Protein AF-0000000066881751 (afdb_homodimer)

Sequence (300 aa):
MLLLVFTLQDSRMASHLATHVSTVVLGLLFILPGIVKTVRLNTTLYREMLKTFKNFTEVSPLRHIGVIPSPQIYMQSMGVFELLLGTTLVVGHVSFKKFACLGIMALMLLTTYCQVALKDYSATIVPCGYFCLLSRLYFSLDKIESRRVKMLLLVFTLQDSRMASHLATHVSTVVLGLLFILPGIVKTVRLNTTLYREMLKTFKNFTEVSPLRHIGVIPSPQIYMQSMGVFELLLGTTLVVGHVSFKKFACLGIMALMLLTTYCQVALKDYSATIVPCGYFCLLSRLYFSLDKIESRRVK

Organism: Schistosoma mansoni (NCBI:txid6183)

Foldseek 3Di:
DVVVVVVVVVVVVVLVVVLLVLLQVLLVVLLVLLCLLADCPDVVSNVVQLVVLQLLLVQFCVVVVPDRDRSSCVSNVSSVLSNVLSVCSNDNDLVSVLVSLVSLLVVLVRVLRSCVSVVVNVVNCVSVVSNVSSVVSNVSSVVVVVVVVD/DVVVVVVVVVVVVVLVVVLLVLLQVLLVVLLVLLCLLAPPPDVVSNVVQLVVLQLLLVQFCVVVVPDRDRSSCVSNVSSVLSNVLSVCSNDNDLVSVLVSLVSLLVVLVRVLRSCVSVVVNVVNCVSVVSNVSSVVSNVSSVVVVVVVVD

Radius of gyration: 22.21 Å; Cα contacts (8 Å, |Δi|>4):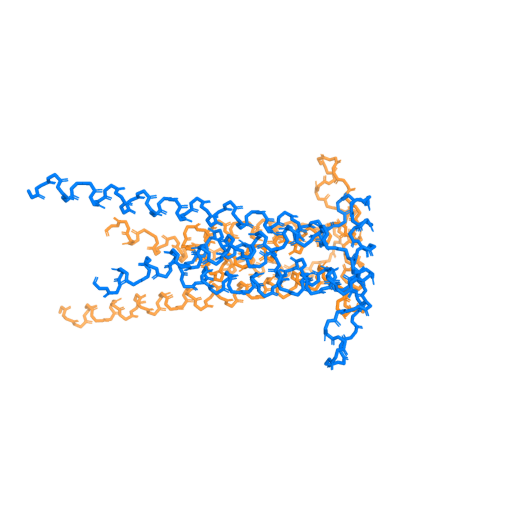 349; chains: 2; bounding box: 54×67×53 Å

Secondary structure (DSSP, 8-state):
-HHHHHHHHHHHHHHHHHHHHHHHHHHHHHHHHHHHHH--SSHHHHHHHHHHHHHHHHH-GGGGGT----HHHHHHHHHHHHHHHHHHHHHB-HHHHHHHHHHHHHHHHHHHHHHHHTT-GGGGHHHHHHHHHHHHHHHHHHHHHHHHH-/-HHHHHHHHHHHHHHHHHHHHHHHHHHHHHHHHHHHHH--SSHHHHHHHHHHHHHHHHH-GGGGGT----HHHHHHHHHHHHHHHHHHHHHB-HHHHHHHHHHHHHHHHHHHHHHHHTT-GGGGHHHHHHHHHHHHHHHHHHHHHHHHH-

pLDDT: mean 91.73, std 9.67, range [61.22, 98.75]

Solvent-accessible surface area (backbone atoms only — not comparable to full-atom values): 14791 Å² total; per-residue (Å²): 113,68,66,62,52,51,54,51,51,50,51,50,51,49,49,49,48,50,51,50,53,47,32,37,54,55,12,49,63,30,31,52,56,12,44,47,44,34,27,65,81,48,61,67,64,34,49,55,51,44,54,54,26,47,57,33,51,76,56,35,71,52,48,80,77,73,48,77,59,55,29,66,40,50,37,12,48,53,11,51,52,26,29,44,32,13,42,28,31,51,44,29,43,71,72,51,27,44,52,23,33,54,53,51,37,51,52,25,51,52,51,32,51,28,30,52,74,68,66,40,61,80,66,32,53,56,35,50,47,52,35,54,54,38,51,53,48,38,53,53,51,50,53,52,54,56,53,68,78,98,112,67,66,62,51,50,55,52,51,50,48,51,50,49,50,49,49,49,50,50,53,47,31,38,54,54,11,49,63,29,31,52,57,12,46,48,43,33,26,65,82,46,62,67,62,32,49,54,50,43,52,53,26,46,57,32,50,76,56,35,70,51,48,80,76,72,46,75,60,55,30,66,40,50,39,12,48,53,11,51,51,28,30,44,32,14,42,28,29,51,43,28,44,72,73,51,26,45,52,22,34,54,52,51,37,51,51,25,51,52,52,32,50,28,28,52,73,69,66,38,62,79,66,31,53,57,35,50,48,51,34,53,53,37,51,53,48,39,53,54,50,49,51,52,54,55,54,66,76,98

InterPro domains:
  IPR032808 DoxX family [PF13564] (21-134)
  IPR040399 Transmembrane protein 35A/B [PTHR13163] (13-137)

Structure (mmCIF, N/CA/C/O backbone):
data_AF-0000000066881751-model_v1
#
loop_
_entity.id
_entity.type
_entity.pdbx_description
1 polymer 'Transmembrane protein 35B'
#
loop_
_atom_site.group_PDB
_atom_site.id
_atom_site.type_symbol
_atom_site.label_atom_id
_atom_site.label_alt_id
_atom_site.label_comp_id
_atom_site.label_asym_id
_atom_site.label_entity_id
_atom_site.label_seq_id
_atom_site.pdbx_PDB_ins_code
_atom_site.Cartn_x
_atom_site.Cartn_y
_atom_site.Cartn_z
_atom_site.occupancy
_atom_site.B_iso_or_equiv
_atom_site.auth_seq_id
_atom_site.auth_comp_id
_atom_site.auth_asym_id
_atom_site.auth_atom_id
_atom_site.pdbx_PDB_model_num
ATOM 1 N N . MET A 1 1 ? -18.781 30.094 32.469 1 61.28 1 MET A N 1
ATOM 2 C CA . MET A 1 1 ? -18.219 30.25 31.141 1 61.28 1 MET A CA 1
ATOM 3 C C . MET A 1 1 ? -16.938 29.438 30.984 1 61.28 1 MET A C 1
ATOM 5 O O . MET A 1 1 ? -16.766 28.734 29.984 1 61.28 1 MET A O 1
ATOM 9 N N . LEU A 1 2 ? -16.156 29.312 32.031 1 64.62 2 LEU A N 1
ATOM 10 C CA . LEU A 1 2 ? -14.898 28.594 32.031 1 64.62 2 LEU A CA 1
ATOM 11 C C . LEU A 1 2 ? -15.141 27.078 32.031 1 64.62 2 LEU A C 1
ATOM 13 O O . LEU A 1 2 ? -14.469 26.344 31.297 1 64.62 2 LEU A O 1
ATOM 17 N N . LEU A 1 3 ? -16.141 26.594 32.75 1 63.53 3 LEU A N 1
ATOM 18 C CA . LEU A 1 3 ? -16.422 25.156 32.844 1 63.53 3 LEU A CA 1
ATOM 19 C C . LEU A 1 3 ? -16.922 24.625 31.5 1 63.53 3 LEU A C 1
ATOM 21 O O . LEU A 1 3 ? -16.547 23.531 31.078 1 63.53 3 LEU A O 1
ATOM 25 N N . LEU A 1 4 ? -17.812 25.406 30.797 1 61.72 4 LEU A N 1
ATOM 26 C CA . LEU A 1 4 ? -18.328 25.031 29.484 1 61.72 4 LEU A CA 1
ATOM 27 C C . LEU A 1 4 ? -17.203 24.969 28.469 1 61.72 4 LEU A C 1
ATOM 29 O O . LEU A 1 4 ? -17.172 24.078 27.609 1 61.72 4 LEU A O 1
ATOM 33 N N . VAL A 1 5 ? -16.203 25.859 28.594 1 63.91 5 VAL A N 1
ATOM 34 C CA . VAL A 1 5 ? -15.078 25.906 27.672 1 63.91 5 VAL A CA 1
ATOM 35 C C . VAL A 1 5 ? -14.18 24.688 27.891 1 63.91 5 VAL A C 1
ATOM 37 O O . VAL A 1 5 ? -13.703 24.078 26.938 1 63.91 5 VAL A O 1
ATOM 40 N N . PHE A 1 6 ? -14.047 24.219 29.109 1 64.56 6 PHE A N 1
ATOM 41 C CA . PHE A 1 6 ? -13.219 23.062 29.438 1 64.56 6 PHE A CA 1
ATOM 42 C C . PHE A 1 6 ? -13.867 21.766 28.953 1 64.56 6 PHE A C 1
ATOM 44 O O . PHE A 1 6 ? -13.18 20.875 28.453 1 64.56 6 PHE A O 1
ATOM 51 N N . THR A 1 7 ? -15.156 21.562 29.125 1 65.06 7 THR A N 1
ATOM 52 C CA . THR A 1 7 ? -15.859 20.359 28.688 1 65.06 7 THR A CA 1
ATOM 53 C C . THR A 1 7 ? -15.875 20.25 27.172 1 65.06 7 THR A C 1
ATOM 55 O O . THR A 1 7 ? -15.727 19.156 26.625 1 65.06 7 THR A O 1
ATOM 58 N N . LEU A 1 8 ? -16.062 21.438 26.516 1 63.03 8 LEU A N 1
ATOM 59 C CA . LEU A 1 8 ? -16.047 21.453 25.047 1 63.03 8 LEU A CA 1
ATOM 60 C C . LEU A 1 8 ? -14.664 21.141 24.516 1 63.03 8 LEU A C 1
ATOM 62 O O . LEU A 1 8 ? -14.531 20.422 23.516 1 63.03 8 LEU A O 1
ATOM 66 N N . GLN A 1 9 ? -13.617 21.688 25.141 1 65.81 9 GLN A N 1
ATOM 67 C CA . GLN A 1 9 ? -12.242 21.406 24.75 1 65.81 9 GLN A CA 1
ATOM 68 C C . GLN A 1 9 ? -11.906 19.922 24.922 1 65.81 9 GLN A C 1
ATOM 70 O O . GLN A 1 9 ? -11.258 19.328 24.078 1 65.81 9 GLN A O 1
ATOM 75 N N . ASP A 1 10 ? -12.352 19.375 26.031 1 69.62 10 ASP A N 1
ATOM 76 C CA . ASP A 1 10 ? -12.133 17.953 26.328 1 69.62 10 ASP A CA 1
ATOM 77 C C . ASP A 1 10 ? -12.875 17.062 25.328 1 69.62 10 ASP A C 1
ATOM 79 O O . ASP A 1 10 ? -12.344 16.047 24.891 1 69.62 10 ASP A O 1
ATOM 83 N N . SER A 1 11 ? -14.125 17.484 25.016 1 72.12 11 SER A N 1
ATOM 84 C CA . SER A 1 11 ? -14.914 16.719 24.062 1 72.12 11 SER A CA 1
ATOM 85 C C . SER A 1 11 ? -14.273 16.766 22.672 1 72.12 11 SER A C 1
ATOM 87 O O . SER A 1 11 ? -14.273 15.758 21.953 1 72.12 11 SER A O 1
ATOM 89 N N . ARG A 1 12 ? -13.719 17.859 22.312 1 73.19 12 ARG A N 1
ATOM 90 C CA . ARG A 1 12 ? -13.047 18.016 21.031 1 73.19 12 ARG A CA 1
ATOM 91 C C . ARG A 1 12 ? -11.773 17.188 20.969 1 73.19 12 ARG A C 1
ATOM 93 O O . ARG A 1 12 ? -11.492 16.547 19.953 1 73.19 12 ARG A O 1
ATOM 100 N N . MET A 1 13 ? -11.023 17.25 22.047 1 74.69 13 MET A N 1
ATOM 101 C CA . MET A 1 13 ? -9.805 16.453 22.109 1 74.69 13 MET A CA 1
ATOM 102 C C . MET A 1 13 ? -10.133 14.961 22.078 1 74.69 13 MET A C 1
ATOM 104 O O . MET A 1 13 ? -9.438 14.188 21.406 1 74.69 13 MET A O 1
ATOM 108 N N . ALA A 1 14 ? -11.188 14.648 22.812 1 79.81 14 ALA A N 1
ATOM 109 C CA . ALA A 1 14 ? -11.625 13.258 22.828 1 79.81 14 ALA A CA 1
ATOM 110 C C . ALA A 1 14 ? -12.086 12.812 21.438 1 79.81 14 ALA A C 1
ATOM 112 O O . ALA A 1 14 ? -11.805 11.68 21.031 1 79.81 14 ALA A O 1
ATOM 113 N N . SER A 1 15 ? -12.711 13.656 20.766 1 79.62 15 SER A N 1
ATOM 114 C CA . SER A 1 15 ? -13.211 13.352 19.422 1 79.62 15 SER A CA 1
ATOM 115 C C . SER A 1 15 ? -12.062 13.195 18.438 1 79.62 15 SER A C 1
ATOM 117 O O . SER A 1 15 ? -12.086 12.305 17.578 1 79.62 15 SER A O 1
ATOM 119 N N . HIS A 1 16 ? -11.039 14.023 18.641 1 84.19 16 HIS A N 1
ATOM 120 C CA . HIS A 1 16 ? -9.867 13.945 17.766 1 84.19 16 HIS A CA 1
ATOM 121 C C . HIS A 1 16 ? -9.094 12.656 18 1 84.19 16 HIS A C 1
ATOM 123 O O . HIS A 1 16 ? -8.672 12 17.047 1 84.19 16 HIS A O 1
ATOM 129 N N . LEU A 1 17 ? -8.977 12.43 19.219 1 84.75 17 LEU A N 1
ATOM 130 C CA . LEU A 1 17 ? -8.266 11.203 19.578 1 84.75 17 LEU A CA 1
ATOM 131 C C . LEU A 1 17 ? -9.023 9.977 19.078 1 84.75 17 LEU A C 1
ATOM 133 O O . LEU A 1 17 ? -8.414 9.031 18.578 1 84.75 17 LEU A O 1
ATOM 137 N N . ALA A 1 18 ? -10.297 10.047 19.281 1 87.06 18 ALA A N 1
ATOM 138 C CA . ALA A 1 18 ? -11.133 8.93 18.844 1 87.06 18 ALA A CA 1
ATOM 139 C C . ALA A 1 18 ? -11.031 8.734 17.344 1 87.06 18 ALA A C 1
ATOM 141 O O . ALA A 1 18 ? -10.953 7.602 16.859 1 87.06 18 ALA A O 1
ATOM 142 N N . THR A 1 19 ? -11.055 9.812 16.609 1 88.19 19 THR A N 1
ATOM 143 C CA . THR A 1 19 ? -10.953 9.734 15.156 1 88.19 19 THR A CA 1
ATOM 144 C C . THR A 1 19 ? -9.57 9.219 14.742 1 88.19 19 THR A C 1
ATOM 146 O O . THR A 1 19 ? -9.453 8.398 13.828 1 88.19 19 THR A O 1
ATOM 149 N N . HIS A 1 20 ? -8.602 9.672 15.453 1 90.81 20 HIS A N 1
ATOM 150 C CA . HIS A 1 20 ? -7.246 9.211 15.156 1 90.81 20 HIS A CA 1
ATOM 151 C C . HIS A 1 20 ? -7.102 7.715 15.422 1 90.81 20 HIS A C 1
ATOM 153 O O . HIS A 1 20 ? -6.566 6.984 14.586 1 90.81 20 HIS A O 1
ATOM 159 N N . VAL A 1 21 ? -7.559 7.305 16.562 1 91.25 21 VAL A N 1
ATOM 160 C CA . VAL A 1 21 ? -7.492 5.891 16.906 1 91.25 21 VAL A CA 1
ATOM 161 C C . VAL A 1 21 ? -8.281 5.07 15.891 1 91.25 21 VAL A C 1
ATOM 163 O O . VAL A 1 21 ? -7.812 4.023 15.43 1 91.25 21 VAL A O 1
ATOM 166 N N . SER A 1 22 ? -9.383 5.59 15.508 1 93.31 22 SER A N 1
ATOM 167 C CA . SER A 1 22 ? -10.234 4.879 14.562 1 93.31 22 SER A CA 1
ATOM 168 C C . SER A 1 22 ? -9.562 4.758 13.203 1 93.31 22 SER A C 1
ATOM 170 O O . SER A 1 22 ? -9.609 3.697 12.57 1 93.31 22 SER A O 1
ATOM 172 N N . THR A 1 23 ? -8.953 5.816 12.711 1 96.56 23 THR A N 1
ATOM 173 C CA . THR A 1 23 ? -8.32 5.762 11.398 1 96.56 23 THR A CA 1
ATOM 174 C C . THR A 1 23 ? -7.164 4.766 11.398 1 96.56 23 THR A C 1
ATOM 176 O O . THR A 1 23 ? -6.984 4.016 10.438 1 96.56 23 THR A O 1
ATOM 179 N N . VAL A 1 24 ? -6.434 4.68 12.469 1 96.62 24 VAL A N 1
ATOM 180 C CA . VAL A 1 24 ? -5.289 3.779 12.555 1 96.62 24 VAL A CA 1
ATOM 181 C C . VAL A 1 24 ? -5.773 2.332 12.625 1 96.62 24 VAL A C 1
ATOM 183 O O . VAL A 1 24 ? -5.27 1.468 11.906 1 96.62 24 VAL A O 1
ATOM 186 N N . VAL A 1 25 ? -6.75 2.082 13.5 1 97 25 VAL A N 1
ATOM 187 C CA . VAL A 1 25 ? -7.273 0.73 13.664 1 97 25 VAL A CA 1
ATOM 188 C C . VAL A 1 25 ? -7.898 0.254 12.352 1 97 25 VAL A C 1
ATOM 190 O O . VAL A 1 25 ? -7.566 -0.826 11.859 1 97 25 VAL A O 1
ATOM 193 N N . LEU A 1 26 ? -8.766 1.064 11.766 1 96.81 26 LEU A N 1
ATOM 194 C CA . LEU A 1 26 ? -9.422 0.695 10.523 1 96.81 26 LEU A CA 1
ATOM 195 C C . LEU A 1 26 ? -8.406 0.521 9.398 1 96.81 26 LEU A C 1
ATOM 197 O O . LEU A 1 26 ? -8.523 -0.4 8.586 1 96.81 26 LEU A O 1
ATOM 201 N N . GLY A 1 27 ? -7.445 1.451 9.312 1 98.06 27 GLY A N 1
ATOM 202 C CA . GLY A 1 27 ? -6.402 1.321 8.305 1 98.06 27 GLY A CA 1
ATOM 203 C C . GLY A 1 27 ? -5.645 0.01 8.398 1 98.06 27 GLY A C 1
ATOM 204 O O . GLY A 1 27 ? -5.43 -0.658 7.387 1 98.06 27 GLY A O 1
ATOM 205 N N . LEU A 1 28 ? -5.316 -0.398 9.602 1 97.94 28 LEU A N 1
ATOM 206 C CA . LEU A 1 28 ? -4.586 -1.645 9.805 1 97.94 28 LEU A CA 1
ATOM 207 C C . LEU A 1 28 ? -5.449 -2.848 9.438 1 97.94 28 LEU A C 1
ATOM 209 O O . LEU A 1 28 ? -4.941 -3.846 8.93 1 97.94 28 LEU A O 1
ATOM 213 N N . LEU A 1 29 ? -6.695 -2.707 9.656 1 97.81 29 LEU A N 1
ATOM 214 C CA . LEU A 1 29 ? -7.625 -3.787 9.344 1 97.81 29 LEU A CA 1
ATOM 215 C C . LEU A 1 29 ? -7.762 -3.975 7.84 1 97.81 29 LEU A C 1
ATOM 217 O O . LEU A 1 29 ? -8.234 -5.016 7.383 1 97.81 29 LEU A O 1
ATOM 221 N N . PHE A 1 30 ? -7.379 -2.998 7.094 1 98.06 30 PHE A N 1
ATOM 222 C CA . PHE A 1 30 ? -7.402 -3.158 5.645 1 98.06 30 PHE A CA 1
ATOM 223 C C . PHE A 1 30 ? -6.016 -3.506 5.117 1 98.06 30 PHE A C 1
ATOM 225 O O . PHE A 1 30 ? -5.887 -4.156 4.078 1 98.06 30 PHE A O 1
ATOM 232 N N . ILE A 1 31 ? -4.988 -3.125 5.836 1 98.31 31 ILE A N 1
ATOM 233 C CA . ILE A 1 31 ? -3.629 -3.457 5.426 1 98.31 31 ILE A CA 1
ATOM 234 C C . ILE A 1 31 ? -3.389 -4.957 5.598 1 98.31 31 ILE A C 1
ATOM 236 O O . ILE A 1 31 ? -2.807 -5.602 4.727 1 98.31 31 ILE A O 1
ATOM 240 N N . LEU A 1 32 ? -3.904 -5.578 6.621 1 96.12 32 LEU A N 1
ATOM 241 C CA . LEU A 1 32 ? -3.654 -6.984 6.93 1 96.12 32 LEU A CA 1
ATOM 242 C C . LEU A 1 32 ? -4.23 -7.891 5.848 1 96.12 32 LEU A C 1
ATOM 244 O O . LEU A 1 32 ? -3.502 -8.68 5.238 1 96.12 32 LEU A O 1
ATOM 248 N N . PRO A 1 33 ? -5.531 -7.766 5.566 1 96.25 33 PRO A N 1
ATOM 249 C CA . PRO A 1 33 ? -6.023 -8.609 4.477 1 96.25 33 PRO A CA 1
ATOM 250 C C . PRO A 1 33 ? -5.383 -8.281 3.133 1 96.25 33 PRO A C 1
ATOM 252 O O . PRO A 1 33 ? -5.223 -9.164 2.285 1 96.25 33 PRO A O 1
ATOM 255 N N . GLY A 1 34 ? -5.031 -6.957 2.926 1 97.38 34 GLY A N 1
ATOM 256 C CA . GLY A 1 34 ? -4.309 -6.602 1.716 1 97.38 34 GLY A CA 1
ATOM 257 C C . GLY A 1 34 ? -3.014 -7.371 1.545 1 97.38 34 GLY A C 1
ATOM 258 O O . GLY A 1 34 ? -2.672 -7.781 0.435 1 97.38 34 GLY A O 1
ATOM 259 N N . ILE A 1 35 ? -2.303 -7.574 2.617 1 96.81 35 ILE A N 1
ATOM 260 C CA . ILE A 1 35 ? -1.068 -8.352 2.59 1 96.81 35 ILE A CA 1
ATOM 261 C C . ILE A 1 35 ? -1.383 -9.805 2.24 1 96.81 35 ILE A C 1
ATOM 263 O O . ILE A 1 35 ? -0.737 -10.398 1.37 1 96.81 35 ILE A O 1
ATOM 267 N N . VAL A 1 36 ? -2.404 -10.359 2.824 1 94.69 36 VAL A N 1
ATOM 268 C CA . VAL A 1 36 ? -2.773 -11.758 2.598 1 94.69 36 VAL A CA 1
ATOM 269 C C . VAL A 1 36 ? -3.184 -11.953 1.141 1 94.69 36 VAL A C 1
ATOM 271 O O . VAL A 1 36 ? -2.906 -13 0.547 1 94.69 36 VAL A O 1
ATOM 274 N N . LYS A 1 37 ? -3.799 -10.945 0.526 1 96.69 37 LYS A N 1
ATOM 275 C CA . LYS A 1 37 ? -4.293 -11.047 -0.844 1 96.69 37 LYS A CA 1
ATOM 276 C C . LYS A 1 37 ? -3.162 -10.852 -1.852 1 96.69 37 LYS A C 1
ATOM 278 O O . LYS A 1 37 ? -3.311 -11.18 -3.029 1 96.69 37 LYS A O 1
ATOM 283 N N . THR A 1 38 ? -2.066 -10.32 -1.354 1 96.62 38 THR A N 1
ATOM 284 C CA . THR A 1 38 ? -1.014 -9.977 -2.305 1 96.62 38 THR A CA 1
ATOM 285 C C . THR A 1 38 ? 0.214 -10.859 -2.092 1 96.62 38 THR A C 1
ATOM 287 O O . THR A 1 38 ? 1.011 -11.055 -3.012 1 96.62 38 THR A O 1
ATOM 290 N N . VAL A 1 39 ? 0.418 -11.289 -0.877 1 95.38 39 VAL A N 1
ATOM 291 C CA . VAL A 1 39 ? 1.59 -12.109 -0.581 1 95.38 39 VAL A CA 1
ATOM 292 C C . VAL A 1 39 ? 1.152 -13.523 -0.206 1 95.38 39 VAL A C 1
ATOM 294 O O . VAL A 1 39 ? 0.28 -13.703 0.648 1 95.38 39 VAL A O 1
ATOM 297 N N . ARG A 1 40 ? 1.76 -14.484 -0.781 1 91.88 40 ARG A N 1
ATOM 298 C CA . ARG A 1 40 ? 1.446 -15.891 -0.52 1 91.88 40 ARG A CA 1
ATOM 299 C C . ARG A 1 40 ? 2.201 -16.406 0.703 1 91.88 40 ARG A C 1
ATOM 301 O O . ARG A 1 40 ? 2.885 -17.422 0.633 1 91.88 40 ARG A O 1
ATOM 308 N N . LEU A 1 41 ? 2.039 -15.656 1.838 1 87.25 41 LEU A N 1
ATOM 309 C CA . LEU A 1 41 ? 2.721 -16.047 3.07 1 87.25 41 LEU A CA 1
ATOM 310 C C . LEU A 1 41 ? 2.168 -17.359 3.613 1 87.25 41 LEU A C 1
ATOM 312 O O . LEU A 1 41 ? 2.932 -18.219 4.047 1 87.25 41 LEU A O 1
ATOM 316 N N . ASN A 1 42 ? 0.862 -17.453 3.656 1 87.44 42 ASN A N 1
ATOM 317 C CA . ASN A 1 42 ? 0.154 -18.672 4.055 1 87.44 42 ASN A CA 1
ATOM 318 C C . ASN A 1 42 ? -0.625 -19.266 2.889 1 87.44 42 ASN A C 1
ATOM 320 O O . ASN A 1 42 ? -1.669 -18.734 2.496 1 87.44 42 ASN A O 1
ATOM 324 N N . THR A 1 43 ? -0.124 -20.391 2.449 1 88.88 43 THR A N 1
ATOM 325 C CA . THR A 1 43 ? -0.652 -21 1.231 1 88.88 43 THR A CA 1
ATOM 326 C C . THR A 1 43 ? -2.111 -21.406 1.42 1 88.88 43 THR A C 1
ATOM 328 O O . THR A 1 43 ? -2.928 -21.25 0.511 1 88.88 43 THR A O 1
ATOM 331 N N . THR A 1 44 ? -2.451 -21.844 2.607 1 92.19 44 THR A N 1
ATOM 332 C CA . THR A 1 44 ? -3.818 -22.281 2.869 1 92.19 44 THR A CA 1
ATOM 333 C C . THR A 1 44 ? -4.785 -21.094 2.824 1 92.19 44 THR A C 1
ATOM 335 O O . THR A 1 44 ? -5.797 -21.141 2.123 1 92.19 44 THR A O 1
ATOM 338 N N . LEU A 1 45 ? -4.41 -20.047 3.547 1 91.44 45 LEU A N 1
ATOM 339 C CA . LEU A 1 45 ? -5.258 -18.859 3.564 1 91.44 45 LEU A CA 1
ATOM 340 C C . LEU A 1 45 ? -5.34 -18.234 2.178 1 91.44 45 LEU A C 1
ATOM 342 O O . LEU A 1 45 ? -6.414 -17.797 1.751 1 91.44 45 LEU A O 1
ATOM 346 N N . TYR A 1 46 ? -4.289 -18.156 1.56 1 92.19 46 TYR A N 1
ATOM 347 C CA . TYR A 1 46 ? -4.223 -17.578 0.22 1 92.19 46 TYR A CA 1
ATOM 348 C C . TYR A 1 46 ? -5.117 -18.344 -0.746 1 92.19 46 TYR A C 1
ATOM 350 O O . TYR A 1 46 ? -5.867 -17.75 -1.52 1 92.19 46 TYR A O 1
ATOM 358 N N . ARG A 1 47 ? -5.039 -19.672 -0.702 1 92.44 47 ARG A N 1
ATOM 359 C CA . ARG A 1 47 ? -5.836 -20.531 -1.582 1 92.44 47 ARG A CA 1
ATOM 360 C C . ARG A 1 47 ? -7.324 -20.375 -1.293 1 92.44 47 ARG A C 1
ATOM 362 O O . ARG A 1 47 ? -8.148 -20.375 -2.213 1 92.44 47 ARG A O 1
ATOM 369 N N . GLU A 1 48 ? -7.625 -20.281 -0.039 1 93.19 48 GLU A N 1
ATOM 370 C CA . GLU A 1 48 ? -9.016 -20.078 0.338 1 93.19 48 GLU A CA 1
ATOM 371 C C . GLU A 1 48 ? -9.539 -18.75 -0.204 1 93.19 48 GLU A C 1
ATOM 373 O O . GLU A 1 48 ? -10.68 -18.672 -0.68 1 93.19 48 GLU A O 1
ATOM 378 N N . MET A 1 49 ? -8.75 -17.719 -0.137 1 93.94 49 MET A N 1
ATOM 379 C CA . MET A 1 49 ? -9.133 -16.422 -0.678 1 93.94 49 MET A CA 1
ATOM 380 C C . MET A 1 49 ? -9.273 -16.484 -2.195 1 93.94 49 MET A C 1
ATOM 382 O O . MET A 1 49 ? -10.195 -15.898 -2.762 1 93.94 49 MET A O 1
ATOM 386 N N . LEU A 1 50 ? -8.352 -17.188 -2.752 1 95.25 50 LEU A N 1
ATOM 387 C CA . LEU A 1 50 ? -8.391 -17.328 -4.203 1 95.25 50 LEU A CA 1
ATOM 388 C C . LEU A 1 50 ? -9.688 -18 -4.648 1 95.25 50 LEU A C 1
ATOM 390 O O . LEU A 1 50 ? -10.258 -17.625 -5.676 1 95.25 50 LEU A O 1
ATOM 394 N N . LYS A 1 51 ? -10.125 -18.953 -3.92 1 95.06 51 LYS A N 1
ATOM 395 C CA . LYS A 1 51 ? -11.391 -19.609 -4.223 1 95.06 51 LYS A CA 1
ATOM 396 C C . LYS A 1 51 ? -12.555 -18.625 -4.156 1 95.06 51 LYS A C 1
ATOM 398 O O . LYS A 1 51 ? -13.43 -18.625 -5.02 1 95.06 51 LYS A O 1
ATOM 403 N N . THR A 1 52 ? -12.531 -17.797 -3.125 1 94.5 52 THR A N 1
ATOM 404 C CA . THR A 1 52 ? -13.562 -16.781 -2.982 1 94.5 52 THR A CA 1
ATOM 405 C C . THR A 1 52 ? -13.57 -15.844 -4.184 1 94.5 52 THR A C 1
ATOM 407 O O . THR A 1 52 ? -14.633 -15.508 -4.715 1 94.5 52 THR A O 1
ATOM 410 N N . PHE A 1 53 ? -12.422 -15.523 -4.684 1 96.38 53 PHE A N 1
ATOM 411 C CA . PHE A 1 53 ? -12.328 -14.547 -5.766 1 96.38 53 PHE A CA 1
ATOM 412 C C . PHE A 1 53 ? -12.602 -15.211 -7.113 1 96.38 53 PHE A C 1
ATOM 414 O O . PHE A 1 53 ? -12.914 -14.523 -8.086 1 96.38 53 PHE A O 1
ATOM 421 N N . LYS A 1 54 ? -12.391 -16.547 -7.168 1 96.19 54 LYS A N 1
ATOM 422 C CA . LYS A 1 54 ? -12.883 -17.266 -8.344 1 96.19 54 LYS A CA 1
ATOM 423 C C . LYS A 1 54 ? -14.391 -17.078 -8.5 1 96.19 54 LYS A C 1
ATOM 425 O O . LYS A 1 54 ? -14.875 -16.797 -9.602 1 96.19 54 LYS A O 1
ATOM 430 N N . ASN A 1 55 ? -15.102 -17.188 -7.402 1 95.62 55 ASN A N 1
ATOM 431 C CA . ASN A 1 55 ? -16.547 -16.984 -7.414 1 95.62 55 ASN A CA 1
ATOM 432 C C . ASN A 1 55 ? -16.891 -15.523 -7.703 1 95.62 55 ASN A C 1
ATOM 434 O O . ASN A 1 55 ? -17.828 -15.242 -8.453 1 95.62 55 ASN A O 1
ATOM 438 N N . PHE A 1 56 ? -16.141 -14.609 -7.133 1 95.75 56 PHE A N 1
ATOM 439 C CA . PHE A 1 56 ? -16.391 -13.188 -7.328 1 95.75 56 PHE A CA 1
ATOM 440 C C . PHE A 1 56 ? -16.234 -12.805 -8.797 1 95.75 56 PHE A C 1
ATOM 442 O O . PHE A 1 56 ? -16.969 -11.961 -9.305 1 95.75 56 PHE A O 1
ATOM 449 N N . THR A 1 57 ? -15.227 -13.367 -9.43 1 94.62 57 THR A N 1
ATOM 450 C CA . THR A 1 57 ? -14.953 -13.039 -10.82 1 94.62 57 THR A CA 1
ATOM 451 C C . THR A 1 57 ? -16.156 -13.359 -11.703 1 94.62 57 THR A C 1
ATOM 453 O O . THR A 1 57 ? -16.406 -12.672 -12.695 1 94.62 57 THR A O 1
ATOM 456 N N . GLU A 1 58 ? -16.906 -14.352 -11.344 1 93.31 58 GLU A N 1
ATOM 457 C CA . GLU A 1 58 ? -18.047 -14.828 -12.141 1 93.31 58 GLU A CA 1
ATOM 458 C C . GLU A 1 58 ? -19.219 -13.867 -12.047 1 93.31 58 GLU A C 1
ATOM 460 O O . GLU A 1 58 ? -20.062 -13.812 -12.945 1 93.31 58 GLU A O 1
ATOM 465 N N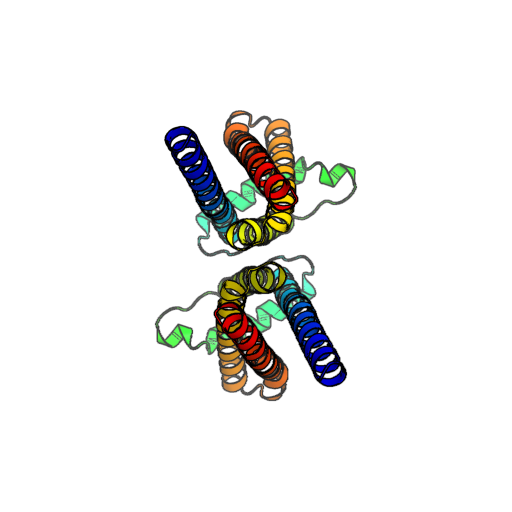 . VAL A 1 59 ? -19.281 -13.07 -11 1 94.62 59 VAL A N 1
ATOM 466 C CA . VAL A 1 59 ? -20.469 -12.266 -10.789 1 94.62 59 VAL A CA 1
ATOM 467 C C . VAL A 1 59 ? -20.094 -10.797 -10.672 1 94.62 59 VAL A C 1
ATOM 469 O O . VAL A 1 59 ? -20.969 -9.938 -10.5 1 94.62 59 VAL A O 1
ATOM 472 N N . SER A 1 60 ? -18.844 -10.461 -10.773 1 93.69 60 SER A N 1
ATOM 473 C CA . SER A 1 60 ? -18.375 -9.094 -10.586 1 93.69 60 SER A CA 1
ATOM 474 C C . SER A 1 60 ? -19.047 -8.141 -11.57 1 93.69 60 SER A C 1
ATOM 476 O O . SER A 1 60 ? -19.25 -8.492 -12.734 1 93.69 60 SER A O 1
ATOM 478 N N . PRO A 1 61 ? -19.438 -7.051 -11.078 1 92.06 61 PRO A N 1
ATOM 479 C CA . PRO A 1 61 ? -20.031 -6.062 -11.977 1 92.06 61 PRO A CA 1
ATOM 480 C C . PRO A 1 61 ? -19.047 -5.559 -13.031 1 92.06 61 PRO A C 1
ATOM 482 O O . PRO A 1 61 ? -19.469 -4.969 -14.031 1 92.06 61 PRO A O 1
ATOM 485 N N . LEU A 1 62 ? -17.734 -5.781 -12.828 1 89.12 62 LEU A N 1
ATOM 486 C CA . LEU A 1 62 ? -16.719 -5.395 -13.805 1 89.12 62 LEU A CA 1
ATOM 487 C C . LEU A 1 62 ? -16.938 -6.109 -15.133 1 89.12 62 LEU A C 1
ATOM 489 O O . LEU A 1 62 ? -16.516 -5.613 -16.188 1 89.12 62 LEU A O 1
ATOM 493 N N . ARG A 1 63 ? -17.578 -7.199 -15.023 1 89.62 63 ARG A N 1
ATOM 494 C CA . ARG A 1 63 ? -17.875 -7.961 -16.234 1 89.62 63 ARG A CA 1
ATOM 495 C C . ARG A 1 63 ? -18.797 -7.184 -17.156 1 89.62 63 ARG A C 1
ATOM 497 O O . ARG A 1 63 ? -18.672 -7.273 -18.375 1 89.62 63 ARG A O 1
ATOM 504 N N . HIS A 1 64 ? -19.656 -6.316 -16.562 1 88.25 64 HIS A N 1
ATOM 505 C CA . HIS A 1 64 ? -20.625 -5.559 -17.328 1 88.25 64 HIS A CA 1
ATOM 506 C C . HIS A 1 64 ? -19.953 -4.453 -18.141 1 88.25 64 HIS A C 1
ATOM 508 O O . HIS A 1 64 ? -20.516 -3.98 -19.141 1 88.25 64 HIS A O 1
ATOM 514 N N . ILE A 1 65 ? -18.75 -4.137 -17.75 1 89.38 65 ILE A N 1
ATOM 515 C CA . ILE A 1 65 ? -18.047 -3.105 -18.5 1 89.38 65 ILE A CA 1
ATOM 516 C C . ILE A 1 65 ? -16.953 -3.748 -19.344 1 89.38 65 ILE A C 1
ATOM 518 O O . ILE A 1 65 ? -16.047 -3.061 -19.828 1 89.38 65 ILE A O 1
ATOM 522 N N . GLY A 1 66 ? -16.984 -5.086 -19.469 1 88.19 66 GLY A N 1
ATOM 523 C CA . GLY A 1 66 ? -16.141 -5.832 -20.391 1 88.19 66 GLY A CA 1
ATOM 524 C C . GLY A 1 66 ? -14.789 -6.191 -19.797 1 88.19 66 GLY A C 1
ATOM 525 O O . GLY A 1 66 ? -13.867 -6.574 -20.516 1 88.19 66 GLY A O 1
ATOM 526 N N . VAL A 1 67 ? -14.562 -6.059 -18.547 1 85.25 67 VAL A N 1
ATOM 527 C CA . VAL A 1 67 ? -13.312 -6.406 -17.891 1 85.25 67 VAL A CA 1
ATOM 528 C C . VAL A 1 67 ? -13.492 -7.695 -17.094 1 85.25 67 VAL A C 1
ATOM 530 O O . VAL A 1 67 ? -14.234 -7.727 -16.109 1 85.25 67 VAL A O 1
ATOM 533 N N . ILE A 1 68 ? -12.898 -8.703 -17.5 1 88.94 68 ILE A N 1
ATOM 534 C CA . ILE A 1 68 ? -12.961 -9.992 -16.812 1 88.94 68 ILE A CA 1
ATOM 535 C C . ILE A 1 68 ? -11.555 -10.422 -16.406 1 88.94 68 ILE A C 1
ATOM 537 O O . ILE A 1 68 ? -10.875 -11.141 -17.141 1 88.94 68 ILE A O 1
ATOM 541 N N . PRO A 1 69 ? -11.203 -10 -15.297 1 89 69 PRO A N 1
ATOM 542 C CA . PRO A 1 69 ? -9.875 -10.391 -14.836 1 89 69 PRO A CA 1
ATOM 543 C C . PRO A 1 69 ? -9.836 -11.828 -14.32 1 89 69 PRO A C 1
ATOM 545 O O . PRO A 1 69 ? -10.867 -12.383 -13.93 1 89 69 PRO A O 1
ATOM 548 N N . SER A 1 70 ? -8.648 -12.43 -14.414 1 93.5 70 SER A N 1
ATOM 549 C CA . SER A 1 70 ? -8.484 -13.695 -13.703 1 93.5 70 SER A CA 1
ATOM 550 C C . SER A 1 70 ? -8.727 -13.531 -12.211 1 93.5 70 SER A C 1
ATOM 552 O O . SER A 1 70 ? -8.57 -12.43 -11.664 1 93.5 70 SER A O 1
ATOM 554 N N . PRO A 1 71 ? -9.156 -14.57 -11.555 1 96 71 PRO A N 1
ATOM 555 C CA . PRO A 1 71 ? -9.375 -14.492 -10.109 1 96 71 PRO A CA 1
ATOM 556 C C . PRO A 1 71 ? -8.148 -13.961 -9.359 1 96 71 PRO A C 1
ATOM 558 O O . PRO A 1 71 ? -8.289 -13.172 -8.422 1 96 71 PRO A O 1
ATOM 561 N N . GLN A 1 72 ? -6.984 -14.391 -9.773 1 95.19 72 GLN A N 1
ATOM 562 C CA . GLN A 1 72 ? -5.746 -13.977 -9.117 1 95.19 72 GLN A CA 1
ATOM 563 C C . GLN A 1 72 ? -5.535 -12.469 -9.25 1 95.19 72 GLN A C 1
ATOM 565 O O . GLN A 1 72 ? -5.25 -11.789 -8.266 1 95.19 72 GLN A O 1
ATOM 570 N N . ILE A 1 73 ? -5.723 -11.969 -10.398 1 95.31 73 ILE A N 1
ATOM 571 C CA . ILE A 1 73 ? -5.551 -10.547 -10.656 1 95.31 73 ILE A CA 1
ATOM 572 C C . ILE A 1 73 ? -6.59 -9.75 -9.875 1 95.31 73 ILE A C 1
ATOM 574 O O . ILE A 1 73 ? -6.273 -8.703 -9.297 1 95.31 73 ILE A O 1
ATOM 578 N N . TYR A 1 74 ? -7.832 -10.219 -9.922 1 96.44 74 TYR A N 1
ATOM 579 C CA . TYR A 1 74 ? -8.906 -9.57 -9.18 1 96.44 74 TYR A CA 1
ATOM 580 C C . TYR A 1 74 ? -8.562 -9.477 -7.699 1 96.44 74 TYR A C 1
ATOM 582 O O . TYR A 1 74 ? -8.672 -8.406 -7.094 1 96.44 74 TYR A O 1
ATOM 590 N N . MET A 1 75 ? -8.125 -10.562 -7.16 1 97.12 75 MET A N 1
ATOM 591 C CA . MET A 1 75 ? -7.77 -10.641 -5.746 1 97.12 75 MET A CA 1
ATOM 592 C C . MET A 1 75 ? -6.59 -9.734 -5.43 1 97.12 75 MET A C 1
ATOM 594 O O . MET A 1 75 ? -6.656 -8.93 -4.496 1 97.12 75 MET A O 1
ATOM 598 N N . GLN A 1 76 ? -5.578 -9.852 -6.199 1 97.38 76 GLN A N 1
ATOM 599 C CA . GLN A 1 76 ? -4.363 -9.07 -5.969 1 97.38 76 GLN A CA 1
ATOM 600 C C . GLN A 1 76 ? -4.625 -7.578 -6.133 1 97.38 76 GLN A C 1
ATOM 602 O O . GLN A 1 76 ? -4.098 -6.762 -5.375 1 97.38 76 GLN A O 1
ATOM 607 N N . SER A 1 77 ? -5.465 -7.199 -7.098 1 96.56 77 SER A N 1
ATOM 608 C CA . SER A 1 77 ? -5.793 -5.793 -7.301 1 96.56 77 SER A CA 1
ATOM 609 C C . SER A 1 77 ? -6.559 -5.223 -6.113 1 96.56 77 SER A C 1
ATOM 611 O O . SER A 1 77 ? -6.273 -4.117 -5.652 1 96.56 77 SER A O 1
ATOM 613 N N . MET A 1 78 ? -7.492 -5.973 -5.664 1 97.44 78 MET A N 1
ATOM 614 C CA . MET A 1 78 ? -8.227 -5.555 -4.473 1 97.44 78 MET A CA 1
ATOM 615 C C . MET A 1 78 ? -7.281 -5.383 -3.287 1 97.44 78 MET A C 1
ATOM 617 O O . MET A 1 78 ? -7.434 -4.445 -2.502 1 97.44 78 MET A O 1
ATOM 621 N N . GLY A 1 79 ? -6.348 -6.316 -3.17 1 97.81 79 GLY A N 1
ATOM 622 C CA . GLY A 1 79 ? -5.352 -6.227 -2.113 1 97.81 79 GLY A CA 1
ATOM 623 C C . GLY A 1 79 ? -4.504 -4.969 -2.199 1 97.81 79 GLY A C 1
ATOM 624 O O . GLY A 1 79 ? -4.27 -4.305 -1.189 1 97.81 79 GLY A O 1
ATOM 625 N N . VAL A 1 80 ? -4.051 -4.629 -3.346 1 98.19 80 VAL A N 1
ATOM 626 C CA . VAL A 1 80 ? -3.227 -3.445 -3.564 1 98.19 80 VAL A CA 1
ATOM 627 C C . VAL A 1 80 ? -4.008 -2.193 -3.174 1 98.19 80 VAL A C 1
ATOM 629 O O . VAL A 1 80 ? -3.479 -1.309 -2.498 1 98.19 80 VAL A O 1
ATOM 632 N N . PHE A 1 81 ? -5.309 -2.15 -3.588 1 98.31 81 PHE A N 1
ATOM 633 C CA . PHE A 1 81 ? -6.141 -1.013 -3.221 1 98.31 81 PHE A CA 1
ATOM 634 C C . PHE A 1 81 ? -6.27 -0.9 -1.707 1 98.31 81 PHE A C 1
ATOM 636 O O . PHE A 1 81 ? -6.191 0.198 -1.152 1 98.31 81 PHE A O 1
ATOM 643 N N . GLU A 1 82 ? -6.465 -2.027 -1.102 1 98.56 82 GLU A N 1
ATOM 644 C CA . GLU A 1 82 ? -6.578 -2.047 0.354 1 98.56 82 GLU A CA 1
ATOM 645 C C . GLU A 1 82 ? -5.289 -1.563 1.015 1 98.56 82 GLU A C 1
ATOM 647 O O . GLU A 1 82 ? -5.332 -0.795 1.978 1 98.56 82 GLU A O 1
ATOM 652 N N . LEU A 1 83 ? -4.184 -1.968 0.508 1 98.62 83 LEU A N 1
ATOM 653 C CA . LEU A 1 83 ? -2.891 -1.562 1.047 1 98.62 83 LEU A CA 1
ATOM 654 C C . LEU A 1 83 ? -2.689 -0.057 0.899 1 98.62 83 LEU A C 1
ATOM 656 O O . LEU A 1 83 ? -2.287 0.617 1.851 1 98.62 83 LEU A O 1
ATOM 660 N N . LEU A 1 84 ? -2.996 0.455 -0.272 1 98.69 84 LEU A N 1
ATOM 661 C CA . LEU A 1 84 ? -2.801 1.875 -0.541 1 98.69 84 LEU A CA 1
ATOM 662 C C . LEU A 1 84 ? -3.738 2.723 0.311 1 98.69 84 LEU A C 1
ATOM 664 O O . LEU A 1 84 ? -3.299 3.658 0.983 1 98.69 84 LEU A O 1
ATOM 668 N N . LEU A 1 85 ? -4.988 2.328 0.264 1 98.75 85 LEU A N 1
ATOM 669 C CA . LEU A 1 85 ? -5.996 3.125 0.952 1 98.75 85 LEU A CA 1
ATOM 670 C C . LEU A 1 85 ? -5.902 2.938 2.463 1 98.75 85 LEU A C 1
ATOM 672 O O . LEU A 1 85 ? -6.117 3.883 3.225 1 98.75 85 LEU A O 1
ATOM 676 N N . GLY A 1 86 ? -5.637 1.721 2.893 1 98.62 86 GLY A N 1
ATOM 677 C CA . GLY A 1 86 ? -5.406 1.486 4.309 1 98.62 86 GLY A CA 1
ATOM 678 C C . GLY A 1 86 ? -4.23 2.268 4.863 1 98.62 86 GLY A C 1
ATOM 679 O O . GLY A 1 86 ? -4.32 2.85 5.945 1 98.62 86 GLY A O 1
ATOM 680 N N . THR A 1 87 ? -3.145 2.25 4.125 1 98.5 87 THR A N 1
ATOM 681 C CA . THR A 1 87 ? -1.973 3.021 4.523 1 98.5 87 THR A CA 1
ATOM 682 C C . THR A 1 87 ? -2.307 4.508 4.602 1 98.5 87 THR A C 1
ATOM 684 O O . THR A 1 87 ? -1.895 5.195 5.539 1 98.5 87 THR A O 1
ATOM 687 N N . THR A 1 88 ? -3.049 4.977 3.656 1 98.56 88 THR A N 1
ATOM 688 C CA . THR A 1 88 ? -3.465 6.375 3.623 1 98.56 88 THR A CA 1
ATOM 689 C C . THR A 1 88 ? -4.297 6.723 4.855 1 98.56 88 THR A C 1
ATOM 691 O O . THR A 1 88 ? -4.141 7.797 5.434 1 98.56 88 THR A O 1
ATOM 694 N N . LEU A 1 89 ? -5.113 5.801 5.316 1 98.25 89 LEU A N 1
ATOM 695 C CA . LEU A 1 89 ? -5.93 6.031 6.5 1 98.25 89 LEU A CA 1
ATOM 696 C C . LEU A 1 89 ? -5.059 6.168 7.742 1 98.25 89 LEU A C 1
ATOM 698 O O . LEU A 1 89 ? -5.375 6.945 8.648 1 98.25 89 LEU A O 1
ATOM 702 N N . VAL A 1 90 ? -3.98 5.469 7.746 1 97.81 90 VAL A N 1
ATOM 703 C CA . VAL A 1 90 ? -3.133 5.426 8.938 1 97.81 90 VAL A CA 1
ATOM 704 C C . VAL A 1 90 ? -2.266 6.684 8.992 1 97.81 90 VAL A C 1
ATOM 706 O O . VAL A 1 90 ? -2.186 7.344 10.031 1 97.81 90 VAL A O 1
ATOM 709 N N . VAL A 1 91 ? -1.708 7.109 7.855 1 97.5 91 VAL A N 1
ATOM 710 C CA . VAL A 1 91 ? -0.624 8.086 7.949 1 97.5 91 VAL A CA 1
ATOM 711 C C . VAL A 1 91 ? -1.031 9.375 7.246 1 97.5 91 VAL A C 1
ATOM 713 O O . VAL A 1 91 ? -0.327 10.383 7.332 1 97.5 91 VAL A O 1
ATOM 716 N N . GLY A 1 92 ? -2.078 9.352 6.535 1 96.75 92 GLY A N 1
ATOM 717 C CA . GLY A 1 92 ? -2.424 10.461 5.664 1 96.75 92 GLY A CA 1
ATOM 718 C C . GLY A 1 92 ? -2.955 11.672 6.418 1 96.75 92 GLY A C 1
ATOM 719 O O . GLY A 1 92 ? -3.291 11.57 7.602 1 96.75 92 GLY A O 1
ATOM 720 N N . HIS A 1 93 ? -2.969 12.805 5.66 1 94.69 93 HIS A N 1
ATOM 721 C CA . HIS A 1 93 ? -3.662 13.992 6.137 1 94.69 93 HIS A CA 1
ATOM 722 C C . HIS A 1 93 ? -5.176 13.828 6.043 1 94.69 93 HIS A C 1
ATOM 724 O O . HIS A 1 93 ? -5.664 12.922 5.363 1 94.69 93 HIS A O 1
ATOM 730 N N . VAL A 1 94 ? -5.887 14.672 6.699 1 95.38 94 VAL A N 1
ATOM 731 C CA . VAL A 1 94 ? -7.336 14.57 6.824 1 95.38 94 VAL A CA 1
ATOM 732 C C . VAL A 1 94 ? -7.969 14.477 5.438 1 95.38 94 VAL A C 1
ATOM 734 O O . VAL A 1 94 ? -8.836 13.633 5.199 1 9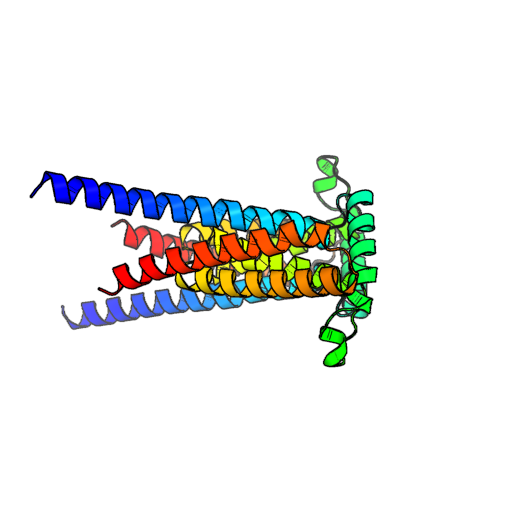5.38 94 VAL A O 1
ATOM 737 N N . SER A 1 95 ? -7.586 15.312 4.496 1 95.5 95 SER A N 1
ATOM 738 C CA . SER A 1 95 ? -8.18 15.289 3.162 1 95.5 95 SER A CA 1
ATOM 739 C C . SER A 1 95 ? -7.926 13.961 2.465 1 95.5 95 SER A C 1
ATOM 741 O O . SER A 1 95 ? -8.812 13.43 1.789 1 95.5 95 SER A O 1
ATOM 743 N N . PHE A 1 96 ? -6.738 13.414 2.578 1 96.81 96 PHE A N 1
ATOM 744 C CA . PHE A 1 96 ? -6.402 12.133 1.969 1 96.81 96 PHE A CA 1
ATOM 745 C C . PHE A 1 96 ? -7.152 10.992 2.654 1 96.81 96 PHE A C 1
ATOM 747 O O . PHE A 1 96 ? -7.547 10.023 2.004 1 96.81 96 PHE A O 1
ATOM 754 N N . LYS A 1 97 ? -7.289 11.117 3.947 1 97.62 97 LYS A N 1
ATOM 755 C CA . LYS A 1 97 ? -8.039 10.117 4.691 1 97.62 97 LYS A CA 1
ATOM 756 C C . LYS A 1 97 ? -9.492 10.062 4.227 1 97.62 97 LYS A C 1
ATOM 758 O O . LYS A 1 97 ? -10.078 8.977 4.121 1 97.62 97 LYS A O 1
ATOM 763 N N . LYS A 1 98 ? -10.039 11.195 3.928 1 97.75 98 LYS A N 1
ATOM 764 C CA . LYS A 1 98 ? -11.406 11.227 3.424 1 97.75 98 LYS A CA 1
ATOM 765 C C . LYS A 1 98 ? -11.516 10.5 2.084 1 97.75 98 LYS A C 1
ATOM 767 O O . LYS A 1 98 ? -12.453 9.727 1.861 1 97.75 98 LYS A O 1
ATOM 772 N N . PHE A 1 99 ? -10.594 10.766 1.267 1 97.62 99 PHE A N 1
ATOM 773 C CA . PHE A 1 99 ? -10.562 10.086 -0.022 1 97.62 99 PHE A CA 1
ATOM 774 C C . PHE A 1 99 ? -10.391 8.578 0.165 1 97.62 99 PHE A C 1
ATOM 776 O O . PHE A 1 99 ? -10.992 7.789 -0.563 1 97.62 99 PHE A O 1
ATOM 783 N N . ALA A 1 100 ? -9.5 8.25 1.076 1 98.5 100 ALA A N 1
ATOM 784 C CA . ALA A 1 100 ? -9.297 6.836 1.36 1 98.5 100 ALA A CA 1
ATOM 785 C C . ALA A 1 100 ? -10.586 6.184 1.855 1 98.5 100 ALA A C 1
ATOM 787 O O . ALA A 1 100 ? -10.914 5.062 1.461 1 98.5 100 ALA A O 1
ATOM 788 N N . CYS A 1 101 ? -11.344 6.82 2.699 1 98.38 101 CYS A N 1
ATOM 789 C CA . CYS A 1 101 ? -12.625 6.309 3.178 1 98.38 101 CYS A CA 1
ATOM 790 C C . CYS A 1 101 ? -13.57 6.023 2.014 1 98.38 101 CYS A C 1
ATOM 792 O O . CYS A 1 101 ? -14.164 4.949 1.939 1 98.38 101 CYS A O 1
ATOM 794 N N . LEU A 1 102 ? -13.648 6.953 1.094 1 98.5 102 LEU A N 1
ATOM 795 C CA . LEU A 1 102 ? -14.531 6.797 -0.053 1 98.5 102 LEU A CA 1
ATOM 796 C C . LEU A 1 102 ? -14.102 5.617 -0.919 1 98.5 102 LEU A C 1
ATOM 798 O O . LEU A 1 102 ? -14.938 4.852 -1.396 1 98.5 102 LEU A O 1
ATOM 802 N N . GLY A 1 103 ? -12.805 5.516 -1.141 1 98.56 103 GLY A N 1
ATOM 803 C CA . GLY A 1 103 ? -12.281 4.41 -1.926 1 98.56 103 GLY A CA 1
ATOM 804 C C . GLY A 1 103 ? -12.562 3.053 -1.304 1 98.56 103 GLY A C 1
ATOM 805 O O . GLY A 1 103 ? -12.977 2.121 -1.995 1 98.56 103 GLY A O 1
ATOM 806 N N . ILE A 1 104 ? -12.32 2.92 -0.015 1 98.69 104 ILE A N 1
ATOM 807 C CA . ILE A 1 104 ? -12.547 1.647 0.661 1 98.69 104 ILE A CA 1
ATOM 808 C C . ILE A 1 104 ? -14.039 1.334 0.696 1 98.69 104 ILE A C 1
ATOM 810 O O . ILE A 1 104 ? -14.438 0.176 0.558 1 98.69 104 ILE A O 1
ATOM 814 N N . MET A 1 105 ? -14.852 2.395 0.914 1 98.69 105 MET A N 1
ATOM 815 C CA . MET A 1 105 ? -16.297 2.172 0.867 1 98.69 105 MET A CA 1
ATOM 816 C C . MET A 1 105 ? -16.719 1.6 -0.482 1 98.69 105 MET A C 1
ATOM 818 O O . MET A 1 105 ? -17.562 0.705 -0.547 1 98.69 105 MET A O 1
ATOM 822 N N . ALA A 1 106 ? -16.188 2.09 -1.55 1 98.19 106 ALA A N 1
ATOM 823 C CA . ALA A 1 106 ? -16.469 1.563 -2.881 1 98.19 106 ALA A CA 1
ATOM 824 C C . ALA A 1 106 ? -16.094 0.09 -2.984 1 98.19 106 ALA A C 1
ATOM 826 O O . ALA A 1 106 ? -16.828 -0.713 -3.557 1 98.19 106 ALA A O 1
ATOM 827 N N . LEU A 1 107 ? -14.922 -0.234 -2.441 1 98 107 LEU A N 1
ATOM 828 C CA . LEU A 1 107 ? -14.5 -1.632 -2.43 1 98 107 LEU A CA 1
ATOM 829 C C . LEU A 1 107 ? -15.5 -2.488 -1.655 1 98 107 LEU A C 1
ATOM 831 O O . LEU A 1 107 ? -15.789 -3.619 -2.051 1 98 107 LEU A O 1
ATOM 835 N N . MET A 1 108 ? -15.969 -1.956 -0.527 1 98.19 108 MET A N 1
ATOM 836 C CA . MET A 1 108 ? -16.922 -2.701 0.287 1 98.19 108 MET A CA 1
ATOM 837 C C . MET A 1 108 ? -18.234 -2.9 -0.46 1 98.19 108 MET A C 1
ATOM 839 O O . MET A 1 108 ? -18.875 -3.951 -0.346 1 98.19 108 MET A O 1
ATOM 843 N N . LEU A 1 109 ? -18.672 -1.921 -1.234 1 97.81 109 LEU A N 1
ATOM 844 C CA . LEU A 1 109 ? -19.875 -2.059 -2.051 1 97.81 109 LEU A CA 1
ATOM 845 C C . LEU A 1 109 ? -19.688 -3.135 -3.115 1 97.81 109 LEU A C 1
ATOM 847 O O . LEU A 1 109 ? -20.594 -3.934 -3.361 1 97.81 109 LEU A O 1
ATOM 851 N N . LEU A 1 110 ? -18.547 -3.113 -3.734 1 96.62 110 LEU A N 1
ATOM 852 C CA . LEU A 1 110 ? -18.234 -4.117 -4.746 1 96.62 110 LEU A CA 1
ATOM 853 C C . LEU A 1 110 ? -18.297 -5.523 -4.152 1 96.62 110 LEU A C 1
ATOM 855 O O . LEU A 1 110 ? -18.906 -6.422 -4.734 1 96.62 110 LEU A O 1
ATOM 859 N N . THR A 1 111 ? -17.656 -5.688 -2.988 1 96.69 111 THR A N 1
ATOM 860 C CA . THR A 1 111 ? -17.625 -6.977 -2.309 1 96.69 111 THR A CA 1
ATOM 861 C C . THR A 1 111 ? -19.047 -7.398 -1.904 1 96.69 111 THR A C 1
ATOM 863 O O . THR A 1 111 ? -19.422 -8.562 -2.08 1 96.69 111 THR A O 1
ATOM 866 N N . THR A 1 112 ? -19.812 -6.496 -1.39 1 97.44 112 THR A N 1
ATOM 867 C CA . THR A 1 112 ? -21.188 -6.777 -0.999 1 97.44 112 THR A CA 1
ATOM 868 C C . THR A 1 112 ? -22.016 -7.203 -2.207 1 97.44 112 THR A C 1
ATOM 870 O O . THR A 1 112 ? -22.781 -8.172 -2.131 1 97.44 112 THR A O 1
ATOM 873 N N . TYR A 1 113 ? -21.891 -6.5 -3.252 1 97 113 TYR A N 1
ATOM 874 C CA . TYR A 1 113 ? -22.594 -6.863 -4.473 1 97 113 TYR A CA 1
ATOM 875 C C . TYR A 1 113 ? -22.297 -8.305 -4.871 1 97 113 TYR A C 1
ATOM 877 O O . TYR A 1 113 ? -23.203 -9.078 -5.156 1 97 113 TYR A O 1
ATOM 885 N N . CYS A 1 114 ? -21.016 -8.672 -4.926 1 96.75 114 CYS A N 1
ATOM 886 C CA . CYS A 1 114 ? -20.609 -10.023 -5.312 1 96.75 114 CYS A CA 1
ATOM 887 C C . CYS A 1 114 ? -21.203 -11.062 -4.363 1 96.75 114 CYS A C 1
ATOM 889 O O . CYS A 1 114 ? -21.672 -12.109 -4.805 1 96.75 114 CYS A O 1
ATOM 891 N N . GLN A 1 115 ? -21.188 -10.789 -3.076 1 97.38 115 GLN A N 1
ATOM 892 C CA . GLN A 1 115 ? -21.703 -11.734 -2.092 1 97.38 115 GLN A CA 1
ATOM 893 C C . GLN A 1 115 ? -23.203 -11.922 -2.24 1 97.38 115 GLN A C 1
ATOM 895 O O . GLN A 1 115 ? -23.719 -13.039 -2.123 1 97.38 115 GLN A O 1
ATOM 900 N N . VAL A 1 116 ? -23.922 -10.836 -2.467 1 97.44 116 VAL A N 1
ATOM 901 C CA . VAL A 1 116 ? -25.359 -10.906 -2.676 1 97.44 116 VAL A CA 1
ATOM 902 C C . VAL A 1 116 ? -25.656 -11.688 -3.957 1 97.44 116 VAL A C 1
ATOM 904 O O . VAL A 1 116 ? -26.547 -12.531 -3.982 1 97.44 116 VAL A O 1
ATOM 907 N N . ALA A 1 117 ? -24.906 -11.422 -5.031 1 96.44 117 ALA A N 1
ATOM 908 C CA . ALA A 1 117 ? -25.094 -12.102 -6.309 1 96.44 117 ALA A CA 1
ATOM 909 C C . ALA A 1 117 ? -24.828 -13.602 -6.168 1 96.44 117 ALA A C 1
ATOM 911 O O . ALA A 1 117 ? -25.438 -14.414 -6.883 1 96.44 117 ALA A O 1
ATOM 912 N N . LEU A 1 118 ? -23.984 -14.031 -5.246 1 96.94 118 LEU A N 1
ATOM 913 C CA . LEU A 1 118 ? -23.656 -15.43 -5.004 1 96.94 118 LEU A CA 1
ATOM 914 C C . LEU A 1 118 ? -24.625 -16.047 -3.996 1 96.94 118 LEU A C 1
ATOM 916 O O . LEU A 1 118 ? -24.484 -17.219 -3.633 1 96.94 118 LEU A O 1
ATOM 920 N N . LYS A 1 119 ? -25.484 -15.211 -3.514 1 96.94 119 LYS A N 1
ATOM 921 C CA . LYS A 1 119 ? -26.5 -15.617 -2.549 1 96.94 119 LYS A CA 1
ATOM 922 C C . LYS A 1 119 ? -25.875 -16.031 -1.223 1 96.94 119 LYS A C 1
ATOM 924 O O . LYS A 1 119 ? -26.375 -16.922 -0.54 1 96.94 119 LYS A O 1
ATOM 929 N N . ASP A 1 120 ? -24.703 -15.516 -0.963 1 95.25 120 ASP A N 1
ATOM 930 C CA . ASP A 1 120 ? -24.047 -15.68 0.333 1 95.25 120 ASP A CA 1
ATOM 931 C C . ASP A 1 120 ? -24.375 -14.5 1.254 1 95.25 120 ASP A C 1
ATOM 933 O O . ASP A 1 120 ? -23.469 -13.742 1.628 1 95.25 120 ASP A O 1
ATOM 937 N N . TYR A 1 121 ? -25.531 -14.359 1.765 1 96 121 TYR A N 1
ATOM 938 C CA . TYR A 1 121 ? -26.047 -13.195 2.484 1 96 121 TYR A CA 1
ATOM 939 C C . TYR A 1 121 ? -25.359 -13.055 3.842 1 96 121 TYR A C 1
ATOM 941 O O . TYR A 1 121 ? -25.125 -11.938 4.309 1 96 121 TYR A O 1
ATOM 949 N N . SER A 1 122 ? -25.047 -14.148 4.457 1 96.19 122 SER A N 1
ATOM 950 C CA . SER A 1 122 ? -24.422 -14.094 5.773 1 96.19 122 SER A CA 1
ATOM 951 C C . SER A 1 122 ? -23.047 -13.414 5.703 1 96.19 122 SER A C 1
ATOM 953 O O . SER A 1 122 ? -22.656 -12.711 6.633 1 96.19 122 SER A O 1
ATOM 955 N N . ALA A 1 123 ? -22.422 -13.555 4.598 1 95.25 123 ALA A N 1
ATOM 956 C CA . ALA A 1 123 ? -21.078 -13.016 4.438 1 95.25 123 ALA A CA 1
ATOM 957 C C . ALA A 1 123 ? -21.109 -11.508 4.238 1 95.25 123 ALA A C 1
ATOM 959 O O . ALA A 1 123 ? -20.078 -10.836 4.34 1 95.25 123 ALA A O 1
ATOM 960 N N . THR A 1 124 ? -22.266 -10.852 3.982 1 96.31 124 THR A N 1
ATOM 961 C CA . THR A 1 124 ? -22.375 -9.43 3.686 1 96.31 124 THR A CA 1
ATOM 962 C C . THR A 1 124 ? -22.234 -8.602 4.953 1 96.31 124 THR A C 1
ATOM 964 O O . THR A 1 124 ? -22 -7.391 4.887 1 96.31 124 THR A O 1
ATOM 967 N N . ILE A 1 125 ? -22.281 -9.211 6.086 1 96.62 125 ILE A N 1
ATOM 968 C CA . ILE A 1 125 ? -22.234 -8.516 7.367 1 96.62 125 ILE A CA 1
ATOM 969 C C . ILE A 1 125 ? -20.891 -7.789 7.512 1 96.62 125 ILE A C 1
ATOM 971 O O . ILE A 1 125 ? -20.859 -6.648 7.977 1 96.62 125 ILE A O 1
ATOM 975 N N . VAL A 1 126 ? -19.906 -8.477 7.039 1 95.81 126 VAL A N 1
ATOM 976 C CA . VAL A 1 126 ? -18.562 -7.934 7.242 1 95.81 126 VAL A CA 1
ATOM 977 C C . VAL A 1 126 ? -18.375 -6.695 6.367 1 95.81 126 VAL A C 1
ATOM 979 O O . VAL A 1 126 ? -18.109 -5.602 6.875 1 95.81 126 VAL A O 1
ATOM 982 N N . PRO A 1 127 ? -18.547 -6.777 5 1 97.31 127 PRO A N 1
ATOM 983 C CA . PRO A 1 127 ? -18.359 -5.57 4.195 1 97.31 127 PRO A CA 1
ATOM 984 C C . PRO A 1 127 ? -19.375 -4.477 4.523 1 97.31 127 PRO A C 1
ATOM 986 O O . PRO A 1 127 ? -19.047 -3.289 4.465 1 97.31 127 PRO A O 1
ATOM 989 N N . CYS A 1 128 ? -20.547 -4.785 4.891 1 96.88 128 CYS A N 1
ATOM 990 C CA . CYS A 1 128 ? -21.547 -3.789 5.281 1 96.88 128 CYS A CA 1
ATOM 991 C C . CYS A 1 128 ? -21.141 -3.102 6.582 1 96.88 128 CYS A C 1
ATOM 993 O O . CYS A 1 128 ? -21.297 -1.885 6.715 1 96.88 128 CYS A O 1
ATOM 995 N N . GLY A 1 129 ? -20.656 -3.92 7.469 1 97.31 129 GLY A N 1
ATOM 996 C CA . GLY A 1 129 ? -20.141 -3.344 8.703 1 97.31 129 GLY A CA 1
ATOM 997 C C . GLY A 1 129 ? -19.016 -2.355 8.469 1 97.31 129 GLY A C 1
ATOM 998 O O . GLY A 1 129 ? -19.031 -1.256 9.023 1 97.31 129 GLY A O 1
ATOM 999 N N . TYR A 1 130 ? -18.062 -2.826 7.648 1 97.38 130 TYR A N 1
ATOM 1000 C CA . TYR A 1 130 ? -16.969 -1.928 7.301 1 97.38 130 TYR A CA 1
ATOM 1001 C C . TYR A 1 130 ? -17.484 -0.659 6.637 1 97.38 130 TYR A C 1
ATOM 1003 O O . TYR A 1 130 ? -17 0.438 6.91 1 97.38 130 TYR A O 1
ATOM 1011 N N . PHE A 1 131 ? -18.516 -0.763 5.777 1 97.81 131 PHE A N 1
ATOM 1012 C CA . PHE A 1 131 ? -19.094 0.385 5.086 1 97.81 131 PHE A CA 1
ATOM 1013 C C . PHE A 1 131 ? -19.688 1.377 6.082 1 97.81 131 PHE A C 1
ATOM 1015 O O . PHE A 1 131 ? -19.453 2.582 5.977 1 97.81 131 PHE A O 1
ATOM 1022 N N . CYS A 1 132 ? -20.344 0.889 7.043 1 97.12 132 CYS A N 1
ATOM 1023 C CA . CYS A 1 132 ? -20.953 1.734 8.062 1 97.12 132 CYS A CA 1
ATOM 1024 C C . CYS A 1 132 ? -19.891 2.428 8.898 1 97.12 132 CYS A C 1
ATOM 1026 O O . CYS A 1 132 ? -19.984 3.625 9.172 1 97.12 132 CYS A O 1
ATOM 1028 N N . LEU A 1 133 ? -18.875 1.665 9.297 1 97 133 LEU A N 1
ATOM 1029 C CA . LEU A 1 133 ? -17.797 2.221 10.102 1 97 133 LEU A CA 1
ATOM 1030 C C . LEU A 1 133 ? -17.047 3.299 9.336 1 97 133 LEU A C 1
ATOM 1032 O O . LEU A 1 133 ? -16.703 4.344 9.891 1 97 133 LEU A O 1
ATOM 1036 N N . LEU A 1 134 ? -16.812 3.049 8.055 1 98.19 134 LEU A N 1
ATOM 1037 C CA . LEU A 1 134 ? -16.094 3.998 7.207 1 98.19 134 LEU A CA 1
ATOM 1038 C C . LEU A 1 134 ? -16.922 5.262 6.988 1 98.19 134 LEU A C 1
ATOM 1040 O O . LEU A 1 134 ? -16.375 6.363 6.91 1 98.19 134 LEU A O 1
ATOM 1044 N N . SER A 1 135 ? -18.266 5.117 6.82 1 97.38 135 SER A N 1
ATOM 1045 C CA . SER A 1 135 ? -19.156 6.27 6.68 1 97.38 135 SER A CA 1
ATOM 1046 C C . SER A 1 135 ? -19.109 7.16 7.914 1 97.38 135 SER A C 1
ATOM 1048 O O . SER A 1 135 ? -19 8.383 7.805 1 97.38 135 SER A O 1
ATOM 1050 N N . ARG A 1 136 ? -19.125 6.523 9.023 1 96.56 136 ARG A N 1
ATOM 1051 C CA . ARG A 1 136 ? -19.031 7.273 10.273 1 96.56 136 ARG A CA 1
ATOM 1052 C C . ARG A 1 136 ? -17.688 7.984 10.375 1 96.56 136 ARG A C 1
ATOM 1054 O O . ARG A 1 136 ? -17.625 9.141 10.797 1 96.56 136 ARG A O 1
ATOM 1061 N N . LEU A 1 137 ? -16.656 7.281 10.016 1 96.69 137 LEU A N 1
ATOM 1062 C CA . LEU A 1 137 ? -15.328 7.867 10.047 1 96.69 137 LEU A CA 1
ATOM 1063 C C . LEU A 1 137 ? -15.227 9.055 9.102 1 96.69 137 LEU A C 1
ATOM 1065 O O . LEU A 1 137 ? -14.664 10.094 9.453 1 96.69 137 LEU A O 1
ATOM 1069 N N . TYR A 1 138 ? -15.781 8.906 7.934 1 96.88 138 TYR A N 1
ATOM 1070 C CA . TYR A 1 138 ? -15.781 9.977 6.941 1 96.88 138 TYR A CA 1
ATOM 1071 C C . TYR A 1 138 ? -16.438 11.234 7.5 1 96.88 138 TYR A C 1
ATOM 1073 O O . TYR A 1 138 ? -15.891 12.336 7.367 1 96.88 138 TYR A O 1
ATOM 1081 N N . PHE A 1 139 ? -17.531 11.07 8.094 1 95.19 139 PHE A N 1
ATOM 1082 C CA . PHE A 1 139 ? -18.25 12.211 8.641 1 95.19 139 PHE A CA 1
ATOM 1083 C C . PHE A 1 139 ? -17.469 12.859 9.773 1 95.19 139 PHE A C 1
ATOM 1085 O O . PHE A 1 139 ? -17.469 14.086 9.906 1 95.19 139 PHE A O 1
ATOM 1092 N N . SER A 1 140 ? -16.875 12.023 10.617 1 94.38 140 SER A N 1
ATOM 1093 C CA . SER A 1 140 ? -16.047 12.547 11.695 1 94.38 140 SER A CA 1
ATOM 1094 C C . SER A 1 140 ? -14.875 13.367 11.156 1 94.38 140 SER A C 1
ATOM 1096 O O . SER A 1 140 ? -14.547 14.414 11.711 1 94.38 140 SER A O 1
ATOM 1098 N N . LEU A 1 141 ? -14.273 12.867 10.141 1 94.62 141 LEU A N 1
ATOM 1099 C CA . LEU A 1 141 ? -13.164 13.578 9.516 1 94.62 141 LEU A CA 1
ATOM 1100 C C . LEU A 1 141 ? -13.633 14.891 8.898 1 94.62 141 LEU A C 1
ATOM 1102 O O . LEU A 1 141 ? -12.922 15.898 8.961 1 94.62 141 LEU A O 1
ATOM 1106 N N . ASP A 1 142 ? -14.812 14.844 8.312 1 91.88 142 ASP A N 1
ATOM 1107 C CA . ASP A 1 142 ? -15.383 16.047 7.691 1 91.88 142 ASP A CA 1
ATOM 1108 C C . ASP A 1 142 ? -15.617 17.141 8.727 1 91.88 142 ASP A C 1
ATOM 1110 O O . ASP A 1 142 ? -15.391 18.312 8.453 1 91.88 142 ASP A O 1
ATOM 1114 N N . LYS A 1 143 ? -16 16.766 9.852 1 89.62 143 LYS A N 1
ATOM 1115 C CA . LYS A 1 143 ? -16.219 17.703 10.953 1 89.62 143 LYS A CA 1
ATOM 1116 C C . LYS A 1 143 ? -14.906 18.344 11.391 1 89.62 143 LYS A C 1
ATOM 1118 O O . LYS A 1 143 ? -14.859 19.547 11.672 1 89.62 143 LYS A O 1
ATOM 1123 N N . ILE A 1 144 ? -13.914 17.594 11.398 1 87.44 144 ILE A N 1
ATOM 1124 C CA . ILE A 1 144 ? -12.602 18.109 11.789 1 87.44 144 ILE A CA 1
ATOM 1125 C C . ILE A 1 144 ? -12.117 19.125 10.766 1 87.44 144 ILE A C 1
ATOM 1127 O O . ILE A 1 144 ? -11.586 20.172 11.133 1 87.44 144 ILE A O 1
ATOM 1131 N N . GLU A 1 145 ? -12.305 18.812 9.531 1 85.75 145 GLU A N 1
ATOM 1132 C CA . GLU A 1 145 ? -11.859 19.719 8.469 1 85.75 145 GLU A CA 1
ATOM 1133 C C . GLU A 1 145 ? -12.641 21.031 8.484 1 85.75 145 GLU A C 1
ATOM 1135 O O . GLU A 1 145 ? -12.078 22.094 8.258 1 85.75 145 GLU A O 1
ATOM 1140 N N . SER A 1 146 ? -13.898 20.953 8.742 1 85.38 146 SER A N 1
ATOM 1141 C CA . SER A 1 146 ? -14.75 22.141 8.789 1 85.38 146 SER A CA 1
ATOM 1142 C C . SER A 1 146 ? -14.367 23.047 9.953 1 85.38 146 SER A C 1
ATOM 1144 O O . SER A 1 146 ? -14.492 24.266 9.867 1 85.38 146 SER A O 1
ATOM 1146 N N . ARG A 1 147 ? -13.867 22.438 10.969 1 79.88 147 ARG A N 1
ATOM 1147 C CA . ARG A 1 147 ? -13.469 23.203 12.141 1 79.88 147 ARG A CA 1
ATOM 1148 C C . ARG A 1 147 ? -12.133 23.906 11.914 1 79.88 147 ARG A C 1
ATOM 1150 O O . ARG A 1 147 ? -11.859 24.953 12.516 1 79.88 147 ARG A O 1
ATOM 1157 N N . ARG A 1 148 ? -11.328 23.312 11.109 1 73.94 148 ARG A N 1
ATOM 1158 C CA . ARG A 1 148 ? -10.039 23.938 10.82 1 73.94 148 ARG A CA 1
ATOM 1159 C C . ARG A 1 148 ? -10.203 25.156 9.922 1 73.94 148 ARG A C 1
ATOM 1161 O O . ARG A 1 148 ? -9.438 26.109 10.023 1 73.94 148 ARG A O 1
ATOM 1168 N N . VAL A 1 149 ? -11.086 25.25 9.023 1 70.94 149 VAL A N 1
ATOM 1169 C CA . VAL A 1 149 ? -11.305 26.359 8.102 1 70.94 149 VAL A CA 1
ATOM 1170 C C . VAL A 1 149 ? -12.086 27.469 8.805 1 70.94 149 VAL A C 1
ATOM 1172 O O . VAL A 1 149 ? -11.906 28.656 8.492 1 70.94 149 VAL A O 1
ATOM 1175 N N . LYS A 1 150 ? -12.758 27.281 9.859 1 62.41 150 LYS A N 1
ATOM 1176 C CA . LYS A 1 150 ? -13.445 28.359 10.57 1 62.41 150 LYS A CA 1
ATOM 1177 C C . LYS A 1 150 ? -12.555 28.953 11.664 1 62.41 150 LYS A C 1
ATOM 1179 O O . LYS A 1 150 ? -11.781 28.234 12.305 1 62.41 150 LYS A O 1
ATOM 1184 N N . MET B 1 1 ? 16.25 45.344 4.168 1 61.47 1 MET B N 1
ATOM 1185 C CA . MET B 1 1 ? 15.727 44.344 5.105 1 61.47 1 MET B CA 1
ATOM 1186 C C . MET B 1 1 ? 14.516 43.625 4.52 1 61.47 1 MET B C 1
ATOM 1188 O O . MET B 1 1 ? 14.414 42.406 4.594 1 61.47 1 MET B O 1
ATOM 1192 N N . LEU B 1 2 ? 13.695 44.312 3.754 1 63.97 2 LEU B N 1
ATOM 1193 C CA . LEU B 1 2 ? 12.484 43.75 3.148 1 63.97 2 LEU B CA 1
ATOM 1194 C C . LEU B 1 2 ? 12.836 42.844 1.977 1 63.97 2 LEU B C 1
ATOM 1196 O O . LEU B 1 2 ? 12.242 41.781 1.819 1 63.97 2 LEU B O 1
ATOM 1200 N N . LEU B 1 3 ? 13.836 43.188 1.187 1 62.78 3 LEU B N 1
ATOM 1201 C CA . LEU B 1 3 ? 14.227 42.375 0.03 1 62.78 3 LEU B CA 1
ATOM 1202 C C . LEU B 1 3 ? 14.805 41.031 0.468 1 62.78 3 LEU B C 1
ATOM 1204 O O . LEU B 1 3 ? 14.531 40 -0.155 1 62.78 3 LEU B O 1
ATOM 1208 N N . LEU B 1 4 ? 15.656 41.031 1.552 1 61.22 4 LEU B N 1
ATOM 1209 C CA . LEU B 1 4 ? 16.234 39.812 2.088 1 61.22 4 LEU B CA 1
ATOM 1210 C C . LEU B 1 4 ? 15.141 38.875 2.633 1 61.22 4 LEU B C 1
ATOM 1212 O O . LEU B 1 4 ? 15.203 37.656 2.463 1 61.22 4 LEU B O 1
ATOM 1216 N N . VAL B 1 5 ? 14.094 39.469 3.227 1 63.72 5 VAL B N 1
ATOM 1217 C CA . VAL B 1 5 ? 12.992 38.688 3.789 1 63.72 5 VAL B CA 1
ATOM 1218 C C . VAL B 1 5 ? 12.172 38.062 2.664 1 63.72 5 VAL B C 1
ATOM 1220 O O . VAL B 1 5 ? 11.758 36.906 2.764 1 63.72 5 VAL B O 1
ATOM 1223 N N . PHE B 1 6 ? 12.047 38.719 1.55 1 63.66 6 PHE B N 1
ATOM 1224 C CA . PHE B 1 6 ? 11.289 38.219 0.408 1 63.66 6 PHE B CA 1
ATOM 1225 C C . PHE B 1 6 ? 12.039 37.094 -0.281 1 63.66 6 PHE B C 1
ATOM 1227 O O . PHE B 1 6 ? 11.43 36.094 -0.694 1 63.66 6 PHE B O 1
ATOM 1234 N N . THR B 1 7 ? 13.328 37.156 -0.504 1 64.19 7 THR B N 1
ATOM 1235 C CA . THR B 1 7 ? 14.117 36.125 -1.161 1 64.19 7 THR B CA 1
ATOM 1236 C C . THR B 1 7 ? 14.188 34.844 -0.303 1 64.19 7 THR B C 1
ATOM 1238 O O . THR B 1 7 ? 14.125 33.75 -0.825 1 64.19 7 THR B O 1
ATOM 1241 N N . LEU B 1 8 ? 14.305 35.094 1.04 1 62.47 8 LEU B N 1
ATOM 1242 C CA . LEU B 1 8 ? 14.344 33.938 1.967 1 62.47 8 LEU B CA 1
ATOM 1243 C C . LEU B 1 8 ? 12.992 33.25 2.002 1 62.47 8 LEU B C 1
ATOM 1245 O O . LEU B 1 8 ? 12.938 32 2.057 1 62.47 8 LEU B O 1
ATOM 1249 N N . GLN B 1 9 ? 11.906 34 2.002 1 65.12 9 GLN B N 1
ATOM 1250 C CA . GLN B 1 9 ? 10.57 33.438 1.982 1 65.12 9 GLN B CA 1
ATOM 1251 C C . GLN B 1 9 ? 10.328 32.656 0.699 1 65.12 9 GLN B C 1
ATOM 1253 O O . GLN B 1 9 ? 9.734 31.562 0.73 1 65.12 9 GLN B O 1
ATOM 1258 N N . ASP B 1 10 ? 10.75 33.188 -0.418 1 69 10 ASP B N 1
ATOM 1259 C CA . ASP B 1 10 ? 10.617 32.531 -1.716 1 69 10 ASP B CA 1
ATOM 1260 C C . ASP B 1 10 ? 11.453 31.266 -1.771 1 69 10 ASP B C 1
ATOM 1262 O O . ASP B 1 10 ? 11.008 30.25 -2.316 1 69 10 ASP B O 1
ATOM 1266 N N . SER B 1 11 ? 12.68 31.359 -1.199 1 71.25 11 SER B N 1
ATOM 1267 C CA . SER B 1 11 ? 13.539 30.188 -1.175 1 71.25 11 SER B CA 1
ATOM 1268 C C . SER B 1 11 ? 12.945 29.078 -0.309 1 71.25 11 SER B C 1
ATOM 1270 O O . SER B 1 11 ? 13.031 27.891 -0.653 1 71.25 11 SER B O 1
ATOM 1272 N N . ARG B 1 12 ? 12.336 29.453 0.763 1 72.81 12 ARG B N 1
ATOM 1273 C CA . ARG B 1 12 ? 11.703 28.484 1.653 1 72.81 12 ARG B CA 1
ATOM 1274 C C . ARG B 1 12 ? 10.484 27.859 0.991 1 72.81 12 ARG B C 1
ATOM 1276 O O . ARG B 1 12 ? 10.273 26.641 1.101 1 72.81 12 ARG B O 1
ATOM 1283 N N . MET B 1 13 ? 9.695 28.688 0.357 1 74 13 MET B N 1
ATOM 1284 C CA . MET B 1 13 ? 8.531 28.172 -0.354 1 74 13 MET B CA 1
ATOM 1285 C C . MET B 1 13 ? 8.953 27.234 -1.487 1 74 13 MET B C 1
ATOM 1287 O O . MET B 1 13 ? 8.344 26.188 -1.706 1 74 13 MET B O 1
ATOM 1291 N N . ALA B 1 14 ? 10 27.688 -2.164 1 78.94 14 ALA B N 1
ATOM 1292 C CA . ALA B 1 14 ? 10.523 26.875 -3.254 1 78.94 14 ALA B CA 1
ATOM 1293 C C . ALA B 1 14 ? 11.055 25.547 -2.73 1 78.94 14 ALA B C 1
ATOM 1295 O O . ALA B 1 14 ? 10.867 24.5 -3.363 1 78.94 14 ALA B O 1
ATOM 1296 N N . SER B 1 15 ? 11.656 25.578 -1.612 1 79.31 15 SER B N 1
ATOM 1297 C CA . SER B 1 15 ? 12.211 24.359 -1.013 1 79.31 15 SER B CA 1
ATOM 1298 C C . SER B 1 15 ? 11.102 23.422 -0.557 1 79.31 15 SER B C 1
ATOM 1300 O O . SER B 1 15 ? 11.211 22.203 -0.721 1 79.31 15 SER B O 1
ATOM 1302 N N . HIS B 1 16 ? 10.016 24.016 -0.092 1 84 16 HIS B N 1
ATOM 1303 C CA . HIS B 1 16 ? 8.883 23.203 0.345 1 84 16 HIS B CA 1
ATOM 1304 C C . HIS B 1 16 ? 8.188 22.547 -0.84 1 84 16 HIS B C 1
ATOM 1306 O O . HIS B 1 16 ? 7.84 21.359 -0.781 1 84 16 HIS B O 1
ATOM 1312 N N . LEU B 1 17 ? 8.055 23.375 -1.773 1 84.5 17 LEU B N 1
ATOM 1313 C CA . LEU B 1 17 ? 7.418 22.844 -2.979 1 84.5 17 LEU B CA 1
ATOM 1314 C C . LEU B 1 17 ? 8.266 21.75 -3.611 1 84.5 17 LEU B C 1
ATOM 1316 O O . LEU B 1 17 ? 7.738 20.734 -4.062 1 84.5 17 LEU B O 1
ATOM 1320 N N . ALA B 1 18 ? 9.523 22.031 -3.633 1 86.69 18 ALA B N 1
ATOM 1321 C CA . ALA B 1 18 ? 10.445 21.047 -4.207 1 86.69 18 ALA B CA 1
ATOM 1322 C C . ALA B 1 18 ? 10.398 19.734 -3.43 1 86.69 18 ALA B C 1
ATOM 1324 O O . ALA B 1 18 ? 10.406 18.656 -4.023 1 86.69 18 ALA B O 1
ATOM 1325 N N . THR B 1 19 ? 10.359 19.828 -2.131 1 87.88 19 THR B N 1
ATOM 1326 C CA . THR B 1 19 ? 10.297 18.625 -1.3 1 87.88 19 THR B CA 1
ATOM 1327 C C . THR B 1 19 ? 8.969 17.906 -1.49 1 87.88 19 THR B C 1
ATOM 1329 O O . THR B 1 19 ? 8.938 16.672 -1.576 1 87.88 19 THR B O 1
ATOM 1332 N N . HIS B 1 20 ? 7.953 18.672 -1.616 1 90.81 20 HIS B N 1
ATOM 1333 C CA . HIS B 1 20 ? 6.645 18.078 -1.842 1 90.81 20 HIS B CA 1
ATOM 1334 C C . HIS B 1 20 ? 6.594 17.359 -3.182 1 90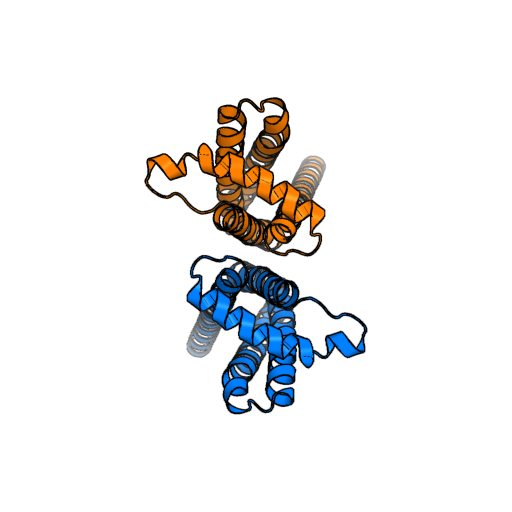.81 20 HIS B C 1
ATOM 1336 O O . HIS B 1 20 ? 6.133 16.203 -3.258 1 90.81 20 HIS B O 1
ATOM 1342 N N . VAL B 1 21 ? 7.047 18.031 -4.195 1 91.31 21 VAL B N 1
ATOM 1343 C CA . VAL B 1 21 ? 7.062 17.422 -5.523 1 91.31 21 VAL B CA 1
ATOM 1344 C C . VAL B 1 21 ? 7.934 16.172 -5.512 1 91.31 21 VAL B C 1
ATOM 1346 O O . VAL B 1 21 ? 7.555 15.133 -6.066 1 91.31 21 VAL B O 1
ATOM 1349 N N . SER B 1 22 ? 9.023 16.266 -4.824 1 93.31 22 SER B N 1
ATOM 1350 C CA . SER B 1 22 ? 9.945 15.133 -4.77 1 93.31 22 SER B CA 1
ATOM 1351 C C . SER B 1 22 ? 9.32 13.938 -4.051 1 93.31 22 SER B C 1
ATOM 1353 O O . SER B 1 22 ? 9.453 12.797 -4.492 1 93.31 22 SER B O 1
ATOM 1355 N N . THR B 1 23 ? 8.648 14.172 -2.943 1 96.38 23 THR B N 1
ATOM 1356 C CA . THR B 1 23 ? 8.055 13.07 -2.201 1 96.38 23 THR B CA 1
ATOM 1357 C C . THR B 1 23 ? 6.969 12.383 -3.023 1 96.38 23 THR B C 1
ATOM 1359 O O . THR B 1 23 ? 6.867 11.156 -3.029 1 96.38 23 THR B O 1
ATOM 1362 N N . VAL B 1 24 ? 6.223 13.133 -3.771 1 96.56 24 VAL B N 1
ATOM 1363 C CA . VAL B 1 24 ? 5.141 12.578 -4.578 1 96.56 24 VAL B CA 1
ATOM 1364 C C . VAL B 1 24 ? 5.719 11.773 -5.738 1 96.56 24 VAL B C 1
ATOM 1366 O O . VAL B 1 24 ? 5.293 10.641 -5.996 1 96.56 24 VAL B O 1
ATOM 1369 N N . VAL B 1 25 ? 6.68 12.367 -6.43 1 97 25 VAL B N 1
ATOM 1370 C CA . VAL B 1 25 ? 7.285 11.703 -7.578 1 97 25 VAL B CA 1
ATOM 1371 C C . VAL B 1 25 ? 7.98 10.422 -7.129 1 97 25 VAL B C 1
ATOM 1373 O O . VAL B 1 25 ? 7.742 9.352 -7.688 1 97 25 VAL B O 1
ATOM 1376 N N . LEU B 1 26 ? 8.812 10.516 -6.094 1 96.75 26 LEU B N 1
ATOM 1377 C CA . LEU B 1 26 ? 9.531 9.352 -5.594 1 96.75 26 LEU B CA 1
ATOM 1378 C C . LEU B 1 26 ? 8.562 8.289 -5.074 1 96.75 26 LEU B C 1
ATOM 1380 O O . LEU B 1 26 ? 8.766 7.094 -5.297 1 96.75 26 LEU B O 1
ATOM 1384 N N . GLY B 1 27 ? 7.539 8.727 -4.336 1 98.06 27 GLY B N 1
ATOM 1385 C CA . GLY B 1 27 ? 6.543 7.785 -3.854 1 98.06 27 GLY B CA 1
ATOM 1386 C C . GLY B 1 27 ? 5.871 7.004 -4.965 1 98.06 27 GLY B C 1
ATOM 1387 O O . GLY B 1 27 ? 5.734 5.781 -4.879 1 98.06 27 GLY B O 1
ATOM 1388 N N . LEU B 1 28 ? 5.535 7.684 -6.039 1 97.88 28 LEU B N 1
ATOM 1389 C CA . LEU B 1 28 ? 4.883 7.039 -7.172 1 97.88 28 LEU B CA 1
ATOM 1390 C C . LEU B 1 28 ? 5.832 6.066 -7.867 1 97.88 28 LEU B C 1
ATOM 1392 O O . LEU B 1 28 ? 5.406 5.016 -8.352 1 97.88 28 LEU B O 1
ATOM 1396 N N . LEU B 1 29 ? 7.055 6.41 -7.848 1 97.81 29 LEU B N 1
ATOM 1397 C CA . LEU B 1 29 ? 8.062 5.566 -8.484 1 97.81 29 LEU B CA 1
ATOM 1398 C C . LEU B 1 29 ? 8.258 4.273 -7.699 1 97.81 29 LEU B C 1
ATOM 1400 O O . LEU B 1 29 ? 8.812 3.305 -8.227 1 97.81 29 LEU B O 1
ATOM 1404 N N . PHE B 1 30 ? 7.84 4.254 -6.48 1 98.12 30 PHE B N 1
ATOM 1405 C CA . PHE B 1 30 ? 7.922 3.016 -5.719 1 98.12 30 PHE B CA 1
ATOM 1406 C C . PHE B 1 30 ? 6.578 2.297 -5.707 1 98.12 30 PHE B C 1
ATOM 1408 O O . PHE B 1 30 ? 6.527 1.07 -5.586 1 98.12 30 PHE B O 1
ATOM 1415 N N . ILE B 1 31 ? 5.5 3.031 -5.875 1 98.31 31 ILE B N 1
ATOM 1416 C CA . ILE B 1 31 ? 4.18 2.412 -5.926 1 98.31 31 ILE B CA 1
ATOM 1417 C C . ILE B 1 31 ? 4.031 1.615 -7.219 1 98.31 31 ILE B C 1
ATOM 1419 O O . ILE B 1 31 ? 3.52 0.494 -7.211 1 98.31 31 ILE B O 1
ATOM 1423 N N . LEU B 1 32 ? 4.555 2.07 -8.32 1 96.19 32 LEU B N 1
ATOM 1424 C CA . LEU B 1 32 ? 4.387 1.437 -9.625 1 96.19 32 LEU B CA 1
ATOM 1425 C C . LEU B 1 32 ? 5.051 0.065 -9.648 1 96.19 32 LEU B C 1
ATOM 1427 O O . LEU B 1 32 ? 4.395 -0.944 -9.922 1 96.19 32 LEU B O 1
ATOM 1431 N N . PRO B 1 33 ? 6.363 0.007 -9.344 1 96.31 33 PRO B N 1
ATOM 1432 C CA . PRO B 1 33 ? 6.945 -1.339 -9.32 1 96.31 33 PRO B CA 1
ATOM 1433 C C . PRO B 1 33 ? 6.324 -2.234 -8.25 1 96.31 33 PRO B C 1
ATOM 1435 O O . PRO B 1 33 ? 6.246 -3.451 -8.43 1 96.31 33 PRO B O 1
ATOM 1438 N N . GLY B 1 34 ? 5.883 -1.621 -7.094 1 97.44 34 GLY B N 1
ATOM 1439 C CA . GLY B 1 34 ? 5.176 -2.4 -6.094 1 97.44 34 GLY B CA 1
ATOM 1440 C C . GLY B 1 34 ? 3.939 -3.09 -6.637 1 97.44 34 GLY B C 1
ATOM 1441 O O . GLY B 1 34 ? 3.658 -4.238 -6.289 1 97.44 34 GLY B O 1
ATOM 1442 N N . ILE B 1 35 ? 3.211 -2.422 -7.484 1 96.88 35 ILE B N 1
ATOM 1443 C CA . ILE B 1 35 ? 2.033 -3.002 -8.125 1 96.88 35 ILE B CA 1
ATOM 1444 C C . ILE B 1 35 ? 2.453 -4.145 -9.039 1 96.88 35 ILE B C 1
ATOM 1446 O O . ILE B 1 35 ? 1.876 -5.234 -8.992 1 96.88 35 ILE B O 1
ATOM 1450 N N . VAL B 1 36 ? 3.498 -3.955 -9.812 1 94.75 36 VAL B N 1
ATOM 1451 C CA . VAL B 1 36 ? 3.965 -4.965 -10.758 1 94.75 36 VAL B CA 1
ATOM 1452 C C . VAL B 1 36 ? 4.43 -6.207 -10 1 94.75 36 VAL B C 1
ATOM 1454 O O . VAL B 1 36 ? 4.242 -7.332 -10.469 1 94.75 36 VAL B O 1
ATOM 1457 N N . LYS B 1 37 ? 4.988 -6.027 -8.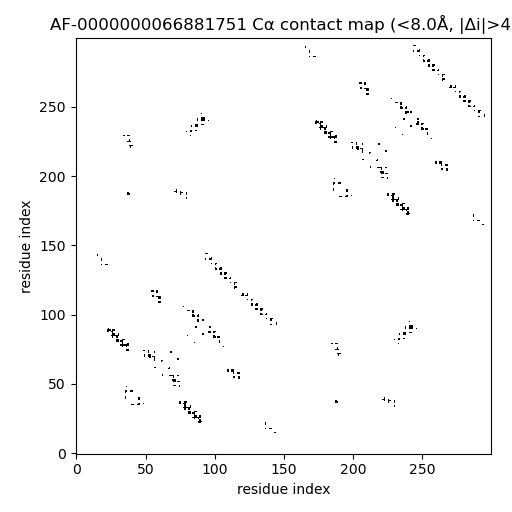805 1 96.75 37 LYS B N 1
ATOM 1458 C CA . LYS B 1 37 ? 5.531 -7.137 -8.023 1 96.75 37 LYS B CA 1
ATOM 1459 C C . LYS B 1 37 ? 4.426 -7.883 -7.281 1 96.75 37 LYS B C 1
ATOM 1461 O O . LYS B 1 37 ? 4.633 -9 -6.809 1 96.75 37 LYS B O 1
ATOM 1466 N N . THR B 1 38 ? 3.279 -7.234 -7.207 1 96.69 38 THR B N 1
ATOM 1467 C CA . THR B 1 38 ? 2.238 -7.844 -6.387 1 96.69 38 THR B CA 1
ATOM 1468 C C . THR B 1 38 ? 1.062 -8.289 -7.25 1 96.69 38 THR B C 1
ATOM 1470 O O . THR B 1 38 ? 0.305 -9.188 -6.859 1 96.69 38 THR B O 1
ATOM 1473 N N . VAL B 1 39 ? 0.848 -7.617 -8.344 1 95.5 39 VAL B N 1
ATOM 1474 C CA . VAL B 1 39 ? -0.275 -7.961 -9.211 1 95.5 39 VAL B CA 1
ATOM 1475 C C . VAL B 1 39 ? 0.244 -8.5 -10.539 1 95.5 39 VAL B C 1
ATOM 1477 O O . VAL B 1 39 ? 1.094 -7.875 -11.18 1 95.5 39 VAL B O 1
ATOM 1480 N N . ARG B 1 40 ? -0.276 -9.586 -10.969 1 91.75 40 ARG B N 1
ATOM 1481 C CA . ARG B 1 40 ? 0.122 -10.219 -12.227 1 91.75 40 ARG B CA 1
ATOM 1482 C C . ARG B 1 40 ? -0.636 -9.625 -13.406 1 91.75 40 ARG B C 1
ATOM 1484 O O . ARG B 1 40 ? -1.242 -10.352 -14.195 1 91.75 40 ARG B O 1
ATOM 1491 N N . LEU B 1 41 ? -0.574 -8.266 -13.508 1 87.12 41 LEU B N 1
ATOM 1492 C CA . LEU B 1 41 ? -1.268 -7.578 -14.594 1 87.12 41 LEU B CA 1
ATOM 1493 C C . LEU B 1 41 ? -0.646 -7.918 -15.938 1 87.12 41 LEU B C 1
ATOM 1495 O O . LEU B 1 41 ? -1.361 -8.164 -16.922 1 87.12 41 LEU B O 1
ATOM 1499 N N . ASN B 1 42 ? 0.674 -7.852 -16 1 87.25 42 ASN B N 1
ATOM 1500 C CA . ASN B 1 42 ? 1.448 -8.234 -17.188 1 87.25 42 ASN B CA 1
ATOM 1501 C C . ASN B 1 42 ? 2.305 -9.469 -16.906 1 87.25 42 ASN B C 1
ATOM 1503 O O . ASN B 1 42 ? 3.322 -9.391 -16.219 1 87.25 42 ASN B O 1
ATOM 1507 N N . THR B 1 43 ? 1.899 -10.539 -17.547 1 88.88 43 THR B N 1
ATOM 1508 C CA . THR B 1 43 ? 2.506 -11.828 -17.266 1 88.88 43 THR B CA 1
ATOM 1509 C C . THR B 1 43 ? 3.98 -11.836 -17.656 1 88.88 43 THR B C 1
ATOM 1511 O O . THR B 1 43 ? 4.816 -12.398 -16.953 1 88.88 43 THR B O 1
ATOM 1514 N N . THR B 1 44 ? 4.309 -11.141 -18.719 1 92.31 44 THR B N 1
ATOM 1515 C CA . THR B 1 44 ? 5.691 -11.117 -19.172 1 92.31 44 THR B CA 1
ATOM 1516 C C . THR B 1 44 ? 6.578 -10.367 -18.188 1 92.31 44 THR B C 1
ATOM 1518 O O . THR B 1 44 ? 7.613 -10.883 -17.766 1 92.31 44 THR B O 1
ATOM 1521 N N . LEU B 1 45 ? 6.113 -9.172 -17.812 1 91.44 45 LEU B N 1
ATOM 1522 C CA . LEU B 1 45 ? 6.879 -8.375 -16.859 1 91.44 45 LEU B CA 1
ATOM 1523 C C . LEU B 1 45 ? 6.965 -9.078 -15.508 1 91.44 45 LEU B C 1
ATOM 1525 O O . LEU B 1 45 ? 8.023 -9.086 -14.867 1 91.44 45 LEU B O 1
ATOM 1529 N N . TYR B 1 46 ? 5.914 -9.586 -15.094 1 92.38 46 TYR B N 1
ATOM 1530 C CA . TYR B 1 46 ? 5.855 -10.297 -13.82 1 92.38 46 TYR B CA 1
ATOM 1531 C C . TYR B 1 46 ? 6.824 -11.477 -13.805 1 92.38 46 TYR B C 1
ATOM 1533 O O . TYR B 1 46 ? 7.559 -11.672 -12.828 1 92.38 46 TYR B O 1
ATOM 1541 N N . ARG B 1 47 ? 6.84 -12.258 -14.883 1 92.56 47 ARG B N 1
ATOM 1542 C CA . ARG B 1 47 ? 7.719 -13.414 -14.984 1 92.56 47 ARG B CA 1
ATOM 1543 C C . ARG B 1 47 ? 9.188 -13 -14.992 1 92.56 47 ARG B C 1
ATOM 1545 O O . ARG B 1 47 ? 10.031 -13.672 -14.406 1 92.56 47 ARG B O 1
ATOM 1552 N N . GLU B 1 48 ? 9.445 -11.938 -15.688 1 93.19 48 GLU B N 1
ATOM 1553 C CA . GLU B 1 48 ? 10.805 -11.414 -15.703 1 93.19 48 GLU B CA 1
ATOM 1554 C C . GLU B 1 48 ? 11.258 -10.992 -14.305 1 93.19 48 GLU B C 1
ATOM 1556 O O . GLU B 1 48 ? 12.398 -11.25 -13.914 1 93.19 48 GLU B O 1
ATOM 1561 N N . MET B 1 49 ? 10.391 -10.367 -13.562 1 94.12 49 MET B N 1
ATOM 1562 C CA . MET B 1 49 ? 10.695 -9.977 -12.195 1 94.12 49 MET B CA 1
ATOM 1563 C C . MET B 1 49 ? 10.891 -11.195 -11.305 1 94.12 49 MET B C 1
ATOM 1565 O O . MET B 1 49 ? 11.797 -11.227 -10.469 1 94.12 49 MET B O 1
ATOM 1569 N N . LEU B 1 50 ? 10.047 -12.125 -11.547 1 95.31 50 LEU B N 1
ATOM 1570 C CA . LEU B 1 50 ? 10.148 -13.352 -10.766 1 95.31 50 LEU B CA 1
ATOM 1571 C C . LEU B 1 50 ? 11.5 -14.031 -10.977 1 95.31 50 LEU B C 1
ATOM 1573 O O . LEU B 1 50 ? 12.078 -14.578 -10.039 1 95.31 50 LEU B O 1
ATOM 1577 N N . LYS B 1 51 ? 11.969 -14.016 -12.164 1 95.06 51 LYS B N 1
ATOM 1578 C CA . LYS B 1 51 ? 13.289 -14.57 -12.453 1 95.06 51 LYS B CA 1
ATOM 1579 C C . LYS B 1 51 ? 14.383 -13.844 -11.68 1 95.06 51 LYS B C 1
ATOM 1581 O O . LYS B 1 51 ? 15.289 -14.469 -11.125 1 95.06 51 LYS B O 1
ATOM 1586 N N . THR B 1 52 ? 14.281 -12.5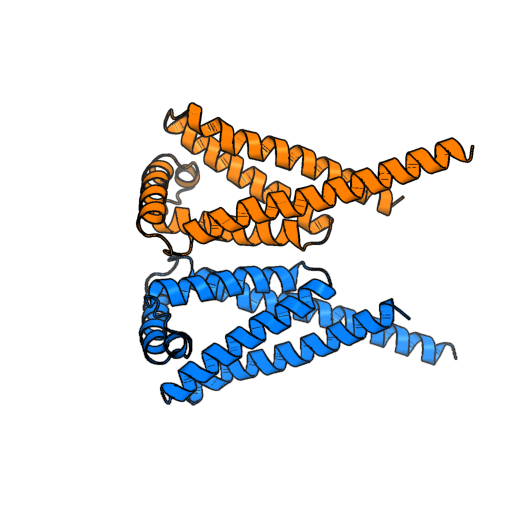23 -11.672 1 94.56 52 THR B N 1
ATOM 1587 C CA . THR B 1 52 ? 15.234 -11.711 -10.922 1 94.56 52 THR B CA 1
ATOM 1588 C C . THR B 1 52 ? 15.211 -12.086 -9.438 1 94.56 52 THR B C 1
ATOM 1590 O O . THR B 1 52 ? 16.266 -12.227 -8.812 1 94.56 52 THR B O 1
ATOM 1593 N N . PHE B 1 53 ? 14.062 -12.367 -8.922 1 96.44 53 PHE B N 1
ATOM 1594 C CA . PHE B 1 53 ? 13.945 -12.625 -7.492 1 96.44 53 PHE B CA 1
ATOM 1595 C C . PHE B 1 53 ? 14.305 -14.07 -7.172 1 96.44 53 PHE B C 1
ATOM 1597 O O . PHE B 1 53 ? 14.609 -14.398 -6.023 1 96.44 53 PHE B O 1
ATOM 1604 N N . LYS B 1 54 ? 14.188 -14.953 -8.203 1 96.12 54 LYS B N 1
ATOM 1605 C CA . LYS B 1 54 ? 14.766 -16.281 -8.031 1 96.12 54 LYS B CA 1
ATOM 1606 C C . LYS B 1 54 ? 16.266 -16.188 -7.738 1 96.12 54 LYS B C 1
ATOM 1608 O O . LYS B 1 54 ? 16.766 -16.844 -6.824 1 96.12 54 LYS B O 1
ATOM 1613 N N . ASN B 1 55 ? 16.938 -15.344 -8.477 1 95.69 55 ASN B N 1
ATOM 1614 C CA . ASN B 1 55 ? 18.359 -15.125 -8.258 1 95.69 55 ASN B CA 1
ATOM 1615 C C . ASN B 1 55 ? 18.609 -14.438 -6.918 1 95.69 55 ASN B C 1
ATOM 1617 O O . ASN B 1 55 ? 19.547 -14.797 -6.203 1 95.69 55 ASN B O 1
ATOM 1621 N N . PHE B 1 56 ? 17.781 -13.492 -6.562 1 95.88 56 PHE B N 1
ATOM 1622 C CA . PHE B 1 56 ? 17.953 -12.758 -5.312 1 95.88 56 PHE B CA 1
ATOM 1623 C C . PHE B 1 56 ? 17.812 -13.688 -4.117 1 95.88 56 PHE B C 1
ATOM 1625 O O . PHE B 1 56 ? 18.5 -13.523 -3.111 1 95.88 56 PHE B O 1
ATOM 1632 N N . THR B 1 57 ? 16.875 -14.594 -4.207 1 94.69 57 THR B N 1
ATOM 1633 C CA . THR B 1 57 ? 16.609 -15.508 -3.1 1 94.69 57 THR B CA 1
ATOM 1634 C C . THR B 1 57 ? 17.859 -16.328 -2.771 1 94.69 57 THR B C 1
ATOM 1636 O O . THR B 1 57 ? 18.094 -16.672 -1.611 1 94.69 57 THR B O 1
ATOM 1639 N N . GLU B 1 58 ? 18.672 -16.625 -3.742 1 93.31 58 GLU B N 1
ATOM 1640 C CA . GLU B 1 58 ? 19.859 -17.453 -3.584 1 93.31 58 GLU B CA 1
ATOM 1641 C C . GLU B 1 58 ? 20.969 -16.719 -2.855 1 93.31 58 GLU B C 1
ATOM 1643 O O . GLU B 1 58 ? 21.828 -17.328 -2.225 1 93.31 58 GLU B O 1
ATOM 1648 N N . VAL B 1 59 ? 20.938 -15.398 -2.881 1 94.69 59 VAL B N 1
ATOM 1649 C CA . VAL B 1 59 ? 22.078 -14.656 -2.344 1 94.69 59 VAL B CA 1
ATOM 1650 C C . VAL B 1 59 ? 21.609 -13.688 -1.267 1 94.69 59 VAL B C 1
ATOM 1652 O O . VAL B 1 59 ? 22.406 -12.961 -0.673 1 94.69 59 VAL B O 1
ATOM 1655 N N . SER B 1 60 ? 20.328 -13.648 -0.969 1 93.69 60 SER B N 1
ATOM 1656 C CA . SER B 1 60 ? 19.766 -12.688 -0.022 1 93.69 60 SER B CA 1
ATOM 1657 C C . SER B 1 60 ? 20.406 -12.836 1.355 1 93.69 60 SER B C 1
ATOM 1659 O O . SER B 1 60 ? 20.703 -13.945 1.799 1 93.69 60 SER B O 1
ATOM 1661 N N . PRO B 1 61 ? 20.703 -11.727 1.914 1 92.12 61 PRO B N 1
ATOM 1662 C CA . PRO B 1 61 ? 21.266 -11.781 3.268 1 92.12 61 PRO B CA 1
ATOM 1663 C C . PRO B 1 61 ? 20.297 -12.375 4.281 1 92.12 61 PRO B C 1
ATOM 1665 O O . PRO B 1 61 ? 20.703 -12.766 5.379 1 92.12 61 PRO B O 1
ATOM 1668 N N . LEU B 1 62 ? 18.984 -12.445 3.943 1 89.5 62 LEU B N 1
ATOM 1669 C CA . LEU B 1 62 ? 17.984 -13.039 4.816 1 89.5 62 LEU B CA 1
ATOM 1670 C C . LEU B 1 62 ? 18.281 -14.508 5.078 1 89.5 62 LEU B C 1
ATOM 1672 O O . LEU B 1 62 ? 17.875 -15.062 6.102 1 89.5 62 LEU B O 1
ATOM 1676 N N . ARG B 1 63 ? 19 -15.047 4.172 1 89.75 63 ARG B N 1
ATOM 1677 C CA . ARG B 1 63 ? 19.391 -16.453 4.324 1 89.75 63 ARG B CA 1
ATOM 1678 C C . ARG B 1 63 ? 20.297 -16.641 5.543 1 89.75 63 ARG B C 1
ATOM 1680 O O . ARG B 1 63 ? 20.234 -17.672 6.215 1 89.75 63 ARG B O 1
ATOM 1687 N N . HIS B 1 64 ? 21.062 -15.578 5.879 1 88.38 64 HIS B N 1
ATOM 1688 C CA . HIS B 1 64 ? 22.016 -15.648 6.98 1 88.38 64 HIS B CA 1
ATOM 1689 C C . HIS B 1 64 ? 21.297 -15.664 8.328 1 88.38 64 HIS B C 1
ATOM 1691 O O . HIS B 1 64 ? 21.859 -16.125 9.328 1 88.38 64 HIS B O 1
ATOM 1697 N N . ILE B 1 65 ? 20.062 -15.242 8.297 1 89.69 65 ILE B N 1
ATOM 1698 C CA . ILE B 1 65 ? 19.328 -15.258 9.555 1 89.69 65 ILE B CA 1
ATOM 1699 C C . ILE B 1 65 ? 18.297 -16.391 9.531 1 89.69 65 ILE B C 1
ATOM 1701 O O . ILE B 1 65 ? 17.375 -16.406 10.344 1 89.69 65 ILE B O 1
ATOM 1705 N N . GLY B 1 66 ? 18.422 -17.297 8.539 1 88.44 66 GLY B N 1
ATOM 1706 C CA . GLY B 1 66 ? 17.641 -18.531 8.492 1 88.44 66 GLY B CA 1
ATOM 1707 C C . GLY B 1 66 ? 16.312 -18.375 7.801 1 88.44 66 GLY B C 1
ATOM 1708 O O . GLY B 1 66 ? 15.438 -19.25 7.91 1 88.44 66 GLY B O 1
ATOM 1709 N N . VAL B 1 67 ? 16.031 -17.328 7.152 1 85.5 67 VAL B N 1
ATOM 1710 C CA . VAL B 1 67 ? 14.789 -17.109 6.43 1 85.5 67 VAL B CA 1
ATOM 1711 C C . VAL B 1 67 ? 15.023 -17.25 4.93 1 85.5 67 VAL B C 1
ATOM 1713 O O . VAL B 1 67 ? 15.734 -16.453 4.324 1 85.5 67 VAL B O 1
ATOM 1716 N N . ILE B 1 68 ? 14.523 -18.234 4.371 1 89.06 68 ILE B N 1
ATOM 1717 C CA . ILE B 1 68 ? 14.648 -18.484 2.939 1 89.06 68 ILE B CA 1
ATOM 1718 C C . ILE B 1 68 ? 13.258 -18.516 2.301 1 89.06 68 ILE B C 1
ATOM 1720 O O . ILE B 1 68 ? 12.648 -19.578 2.174 1 89.06 68 ILE B O 1
ATOM 1724 N N . PRO B 1 69 ? 12.828 -17.406 1.937 1 89.06 69 PRO B N 1
ATOM 1725 C CA . PRO B 1 69 ? 11.516 -17.375 1.291 1 89.06 69 PRO B CA 1
ATOM 1726 C C . PRO B 1 69 ? 11.555 -17.844 -0.159 1 89.06 69 PRO B C 1
ATOM 1728 O O . PRO B 1 69 ? 12.609 -17.812 -0.797 1 89.06 69 PRO B O 1
ATOM 1731 N N . SER B 1 70 ? 10.414 -18.359 -0.609 1 93.56 70 SER B N 1
ATOM 1732 C CA . SER B 1 70 ? 10.32 -18.594 -2.047 1 93.56 70 SER B CA 1
ATOM 1733 C C . SER B 1 70 ? 10.5 -17.297 -2.828 1 93.56 70 SER B C 1
ATOM 1735 O O . SER B 1 70 ? 10.25 -16.219 -2.303 1 93.56 70 SER B O 1
ATOM 1737 N N . PRO B 1 71 ? 10.969 -17.391 -4.039 1 96.12 71 PRO B N 1
ATOM 1738 C CA . PRO B 1 71 ? 11.133 -16.188 -4.859 1 96.12 71 PRO B CA 1
ATOM 1739 C C . PRO B 1 71 ? 9.852 -15.359 -4.945 1 96.12 71 PRO B C 1
ATOM 1741 O O . PRO B 1 71 ? 9.914 -14.133 -4.898 1 96.12 71 PRO B O 1
ATOM 1744 N N . GLN B 1 72 ? 8.727 -16.047 -5.074 1 95.25 72 GLN B N 1
ATOM 1745 C CA . GLN B 1 72 ? 7.449 -15.352 -5.188 1 95.25 72 GLN B CA 1
ATOM 1746 C C . GLN B 1 72 ? 7.141 -14.547 -3.928 1 95.25 72 GLN B C 1
ATOM 1748 O O . GLN B 1 72 ? 6.777 -13.375 -4.008 1 95.25 72 GLN B O 1
ATOM 1753 N N . ILE B 1 73 ? 7.332 -15.141 -2.818 1 95.38 73 ILE B N 1
ATOM 1754 C CA . ILE B 1 73 ? 7.07 -14.477 -1.544 1 95.38 73 ILE B CA 1
ATOM 1755 C C . ILE B 1 73 ? 8.031 -13.305 -1.366 1 95.38 73 ILE B C 1
ATOM 1757 O O . ILE B 1 73 ? 7.629 -12.227 -0.907 1 95.38 73 ILE B O 1
ATOM 1761 N N . TYR B 1 74 ? 9.305 -13.539 -1.674 1 96.44 74 TYR B N 1
ATOM 1762 C CA . TYR B 1 74 ? 10.305 -12.484 -1.578 1 96.44 74 TYR B CA 1
ATOM 1763 C C . TYR B 1 74 ? 9.914 -11.281 -2.432 1 96.44 74 TYR B C 1
ATOM 1765 O O . TYR B 1 74 ? 9.938 -10.148 -1.959 1 96.44 74 TYR B O 1
ATOM 1773 N N . MET B 1 75 ? 9.531 -11.555 -3.625 1 97.19 75 MET B N 1
ATOM 1774 C CA . MET B 1 75 ? 9.133 -10.516 -4.566 1 97.19 75 MET B CA 1
ATOM 1775 C C . MET B 1 75 ? 7.891 -9.781 -4.082 1 97.19 75 MET B C 1
ATOM 1777 O O . MET B 1 75 ? 7.875 -8.547 -4.016 1 97.19 75 MET B O 1
ATOM 1781 N N . GLN B 1 76 ? 6.914 -10.531 -3.742 1 97.38 76 GLN B N 1
ATOM 1782 C CA . GLN B 1 76 ? 5.645 -9.953 -3.316 1 97.38 76 GLN B CA 1
ATOM 1783 C C . GLN B 1 76 ? 5.809 -9.148 -2.029 1 97.38 76 GLN B C 1
ATOM 1785 O O . GLN B 1 76 ? 5.199 -8.094 -1.871 1 97.38 76 GLN B O 1
ATOM 1790 N N . SER B 1 77 ? 6.641 -9.617 -1.106 1 96.62 77 SER B N 1
ATOM 1791 C CA . SER B 1 77 ? 6.875 -8.898 0.14 1 96.62 77 SER B CA 1
ATOM 1792 C C . SER B 1 77 ? 7.57 -7.566 -0.116 1 96.62 77 SER B C 1
ATOM 1794 O O . SER B 1 77 ? 7.195 -6.543 0.464 1 96.62 77 SER B O 1
ATOM 1796 N N . MET B 1 78 ? 8.547 -7.609 -0.945 1 97.5 78 MET B N 1
ATOM 1797 C CA . MET B 1 78 ? 9.211 -6.367 -1.326 1 97.5 78 MET B CA 1
ATOM 1798 C C . MET B 1 78 ? 8.227 -5.387 -1.952 1 97.5 78 MET B C 1
ATOM 1800 O O . MET B 1 78 ? 8.289 -4.184 -1.688 1 97.5 78 MET B O 1
ATOM 1804 N N . GLY B 1 79 ? 7.352 -5.93 -2.785 1 97.81 79 GLY B N 1
ATOM 1805 C CA . GLY B 1 79 ? 6.32 -5.105 -3.396 1 97.81 79 GLY B CA 1
ATOM 1806 C C . GLY B 1 79 ? 5.391 -4.465 -2.385 1 97.81 79 GLY B C 1
ATOM 1807 O O . GLY B 1 79 ? 5.078 -3.275 -2.488 1 97.81 79 GLY B O 1
ATOM 1808 N N . VAL B 1 80 ? 4.957 -5.188 -1.43 1 98.19 80 VAL B N 1
ATOM 1809 C CA . VAL B 1 80 ? 4.062 -4.688 -0.391 1 98.19 80 VAL B CA 1
ATOM 1810 C C . VAL B 1 80 ? 4.742 -3.559 0.381 1 98.19 80 VAL B C 1
ATOM 1812 O O . VAL B 1 80 ? 4.129 -2.521 0.642 1 98.19 80 VAL B O 1
ATOM 1815 N N . PHE B 1 81 ? 6.043 -3.773 0.708 1 98.38 81 PHE B N 1
ATOM 1816 C CA . PHE B 1 81 ? 6.785 -2.73 1.406 1 98.38 81 PHE B CA 1
ATOM 1817 C C . PHE B 1 81 ? 6.855 -1.462 0.564 1 98.38 81 PHE B C 1
ATOM 1819 O O . PHE B 1 81 ? 6.684 -0.357 1.083 1 98.38 81 PHE B O 1
ATOM 1826 N N . GLU B 1 82 ? 7.113 -1.666 -0.69 1 98.62 82 GLU B N 1
ATOM 1827 C CA . GLU B 1 82 ? 7.184 -0.526 -1.6 1 98.62 82 GLU B CA 1
ATOM 1828 C C . GLU B 1 82 ? 5.848 0.207 -1.668 1 98.62 82 GLU B C 1
ATOM 1830 O O . GLU B 1 82 ? 5.809 1.438 -1.655 1 98.62 82 GLU B O 1
ATOM 1835 N N . LEU B 1 83 ? 4.781 -0.514 -1.706 1 98.62 83 LEU B N 1
ATOM 1836 C CA . LEU B 1 83 ? 3.447 0.076 -1.761 1 98.62 83 LEU B CA 1
ATOM 1837 C C . LEU B 1 83 ? 3.15 0.868 -0.492 1 98.62 83 LEU B C 1
ATOM 1839 O O . LEU B 1 83 ? 2.678 2.004 -0.562 1 98.62 83 LEU B O 1
ATOM 1843 N N . LEU B 1 84 ? 3.461 0.282 0.64 1 98.69 84 LEU B N 1
ATOM 1844 C CA . LEU B 1 84 ? 3.182 0.929 1.917 1 98.69 84 LEU B CA 1
ATOM 1845 C C . LEU B 1 84 ? 4.035 2.18 2.092 1 98.69 84 LEU B C 1
ATOM 1847 O O . LEU B 1 84 ? 3.514 3.256 2.396 1 98.69 84 LEU B O 1
ATOM 1851 N N . LEU B 1 85 ? 5.312 1.99 1.85 1 98.75 85 LEU B N 1
ATOM 1852 C CA . LEU B 1 85 ? 6.246 3.084 2.088 1 98.75 85 LEU B CA 1
ATOM 1853 C C . LEU B 1 85 ? 6.121 4.152 1.008 1 98.75 85 LEU B C 1
ATOM 1855 O O . LEU B 1 85 ? 6.25 5.348 1.291 1 98.75 85 LEU B O 1
ATOM 1859 N N . GLY B 1 86 ? 5.922 3.725 -0.224 1 98.62 86 GLY B N 1
ATOM 1860 C CA . GLY B 1 86 ? 5.66 4.684 -1.286 1 98.62 86 GLY B CA 1
ATOM 1861 C C . GLY B 1 86 ? 4.418 5.52 -1.045 1 98.62 86 GLY B C 1
ATOM 1862 O O . GLY B 1 86 ? 4.434 6.734 -1.249 1 98.62 86 GLY B O 1
ATOM 1863 N N . THR B 1 87 ? 3.357 4.855 -0.637 1 98.5 87 THR B N 1
ATOM 1864 C CA . THR B 1 87 ? 2.125 5.562 -0.308 1 98.5 87 THR B CA 1
ATOM 1865 C C . THR B 1 87 ? 2.357 6.551 0.831 1 98.5 87 THR B C 1
ATOM 1867 O O . THR B 1 87 ? 1.874 7.684 0.786 1 98.5 87 THR B O 1
ATOM 1870 N N . THR B 1 88 ? 3.096 6.141 1.796 1 98.56 88 THR B N 1
ATOM 1871 C CA . THR B 1 88 ? 3.42 6.992 2.932 1 98.56 88 THR B CA 1
ATOM 1872 C C . THR B 1 88 ? 4.188 8.234 2.477 1 98.56 88 THR B C 1
ATOM 1874 O O . THR B 1 88 ? 3.939 9.336 2.967 1 98.56 88 THR B O 1
ATOM 1877 N N . LEU B 1 89 ? 5.051 8.094 1.501 1 98.25 89 LEU B N 1
ATOM 1878 C CA . LEU B 1 89 ? 5.812 9.227 0.983 1 98.25 89 LEU B CA 1
ATOM 1879 C C . LEU B 1 89 ? 4.891 10.234 0.302 1 98.25 89 LEU B C 1
ATOM 1881 O O . LEU B 1 89 ? 5.129 11.438 0.369 1 98.25 89 LEU B O 1
ATOM 1885 N N . VAL B 1 90 ? 3.865 9.734 -0.293 1 97.75 90 VAL B N 1
ATOM 1886 C CA . VAL B 1 90 ? 2.984 10.594 -1.081 1 97.75 90 VAL B CA 1
ATOM 1887 C C . VAL B 1 90 ? 2.031 11.344 -0.155 1 97.75 90 VAL B C 1
ATOM 1889 O O . VAL B 1 90 ? 1.872 12.562 -0.275 1 97.75 90 VAL B O 1
ATOM 1892 N N . VAL B 1 91 ? 1.48 10.672 0.854 1 97.5 91 VAL B N 1
ATOM 1893 C CA . VAL B 1 91 ? 0.331 11.266 1.53 1 97.5 91 VAL B CA 1
ATOM 1894 C C . VAL B 1 91 ? 0.672 11.531 2.994 1 97.5 91 VAL B C 1
ATOM 1896 O O . VAL B 1 91 ? -0.099 12.18 3.711 1 97.5 91 VAL B O 1
ATOM 1899 N N . GLY B 1 92 ? 1.742 11.016 3.447 1 96.75 92 GLY B N 1
ATOM 1900 C CA . GLY B 1 92 ? 2.043 11.039 4.867 1 96.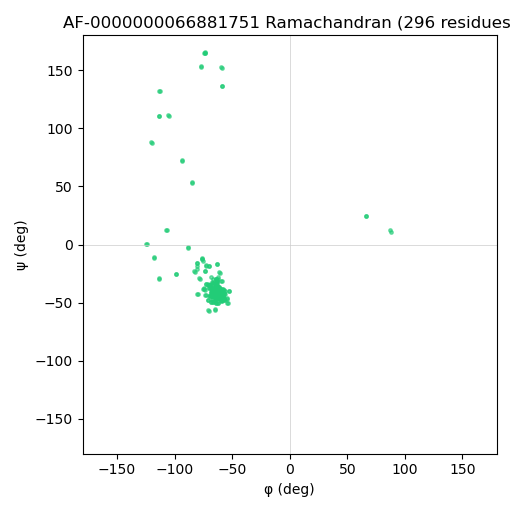75 92 GLY B CA 1
ATOM 1901 C C . GLY B 1 92 ? 2.467 12.406 5.371 1 96.75 92 GLY B C 1
ATOM 1902 O O . GLY B 1 92 ? 2.77 13.297 4.578 1 96.75 92 GLY B O 1
ATOM 1903 N N . HIS B 1 93 ? 2.436 12.5 6.73 1 94.62 93 HIS B N 1
ATOM 1904 C CA . HIS B 1 93 ? 3.029 13.656 7.395 1 94.62 93 HIS B CA 1
ATOM 1905 C C . HIS B 1 93 ? 4.551 13.586 7.371 1 94.62 93 HIS B C 1
ATOM 1907 O O . HIS B 1 93 ? 5.121 12.523 7.086 1 94.62 93 HIS B O 1
ATOM 1913 N N . VAL B 1 94 ? 5.184 14.672 7.66 1 95.38 94 VAL B N 1
ATOM 1914 C CA . VAL B 1 94 ? 6.629 14.805 7.543 1 95.38 94 VAL B CA 1
ATOM 1915 C C . VAL B 1 94 ? 7.32 13.703 8.344 1 95.38 94 VAL B C 1
ATOM 1917 O O . VAL B 1 94 ? 8.242 13.055 7.848 1 95.38 94 VAL B O 1
ATOM 1920 N N . SER B 1 95 ? 6.918 13.438 9.57 1 95.56 95 SER B N 1
ATOM 1921 C CA . SER B 1 95 ? 7.559 12.414 10.391 1 95.56 95 SER B CA 1
ATOM 1922 C C . SER B 1 95 ? 7.418 11.031 9.766 1 95.56 95 SER B C 1
ATOM 1924 O O . SER B 1 95 ? 8.359 10.234 9.781 1 95.56 95 SER B O 1
ATOM 1926 N N . PHE B 1 96 ? 6.258 10.711 9.227 1 96.88 96 PHE B N 1
ATOM 1927 C CA . PHE B 1 96 ? 6.027 9.422 8.578 1 96.88 96 PHE B CA 1
ATOM 1928 C C . PHE B 1 96 ? 6.828 9.32 7.281 1 96.88 96 PHE B C 1
ATOM 1930 O O . PHE B 1 96 ? 7.305 8.242 6.926 1 96.88 96 PHE B O 1
ATOM 1937 N N . LYS B 1 97 ? 6.91 10.43 6.586 1 97.69 97 LYS B N 1
ATOM 1938 C CA . LYS B 1 97 ? 7.703 10.453 5.359 1 97.69 97 LYS B CA 1
ATOM 1939 C C . LYS B 1 97 ? 9.172 10.141 5.648 1 97.69 97 LYS B C 1
ATOM 1941 O O . LYS B 1 97 ? 9.828 9.438 4.879 1 97.69 97 LYS B O 1
ATOM 1946 N N . LYS B 1 98 ? 9.656 10.641 6.75 1 97.81 98 LYS B N 1
ATOM 1947 C CA . LYS B 1 98 ? 11.039 10.352 7.125 1 97.81 98 LYS B CA 1
ATOM 1948 C C . LYS B 1 98 ? 11.234 8.859 7.383 1 97.81 98 LYS B C 1
ATOM 1950 O O . LYS B 1 98 ? 12.227 8.273 6.941 1 97.81 98 LYS B O 1
ATOM 1955 N N . PHE B 1 99 ? 10.32 8.312 8.055 1 97.62 99 PHE B N 1
ATOM 1956 C CA . PHE B 1 99 ? 10.367 6.879 8.305 1 97.62 99 PHE B CA 1
ATOM 1957 C C . PHE B 1 99 ? 10.289 6.094 7.004 1 97.62 99 PHE B C 1
ATOM 1959 O O . PHE B 1 99 ? 10.961 5.074 6.848 1 97.62 99 PHE B O 1
ATOM 1966 N N . ALA B 1 100 ? 9.398 6.555 6.164 1 98.5 100 ALA B N 1
ATOM 1967 C CA . ALA B 1 100 ? 9.273 5.895 4.867 1 98.5 100 ALA B CA 1
ATOM 1968 C C . ALA B 1 100 ? 10.586 5.969 4.086 1 98.5 100 ALA B C 1
ATOM 1970 O O . ALA B 1 100 ? 11 4.992 3.457 1 98.5 100 ALA B O 1
ATOM 1971 N N . CYS B 1 101 ? 11.281 7.074 4.102 1 98.38 101 CYS B N 1
ATOM 1972 C CA . CYS B 1 101 ? 12.578 7.219 3.443 1 98.38 101 CYS B CA 1
ATOM 1973 C C . CYS B 1 101 ? 13.57 6.191 3.967 1 98.38 101 CYS B C 1
ATOM 1975 O O . CYS B 1 101 ? 14.234 5.512 3.186 1 98.38 101 CYS B O 1
ATOM 1977 N N . LEU B 1 102 ? 13.609 6.031 5.266 1 98.5 102 LEU B N 1
ATOM 1978 C CA . LEU B 1 102 ? 14.539 5.086 5.875 1 98.5 102 LEU B CA 1
ATOM 1979 C C . LEU B 1 102 ? 14.211 3.656 5.461 1 98.5 102 LEU B C 1
ATOM 1981 O O . LEU B 1 102 ? 15.117 2.865 5.176 1 98.5 102 LEU B O 1
ATOM 1985 N N . GLY B 1 103 ? 12.938 3.348 5.461 1 98.56 103 GLY B N 1
ATOM 1986 C CA . GLY B 1 103 ? 12.516 2.018 5.055 1 98.56 103 GLY B CA 1
ATOM 1987 C C . GLY B 1 103 ? 12.859 1.696 3.613 1 98.56 103 GLY B C 1
ATOM 1988 O O . GLY B 1 103 ? 13.359 0.608 3.318 1 98.56 103 GLY B O 1
ATOM 1989 N N . ILE B 1 104 ? 12.586 2.609 2.719 1 98.69 104 ILE B N 1
ATOM 1990 C CA . ILE B 1 104 ? 12.875 2.377 1.308 1 98.69 104 ILE B CA 1
ATOM 1991 C C . ILE B 1 104 ? 14.383 2.307 1.091 1 98.69 104 ILE B C 1
ATOM 1993 O O . ILE B 1 104 ? 14.867 1.516 0.277 1 98.69 104 ILE B O 1
ATOM 1997 N N . MET B 1 105 ? 15.133 3.195 1.812 1 98.75 105 MET B N 1
ATOM 1998 C CA . MET B 1 105 ? 16.578 3.119 1.716 1 98.75 105 MET B CA 1
ATOM 1999 C C . MET B 1 105 ? 17.078 1.732 2.111 1 98.75 105 MET B C 1
ATOM 2001 O O . MET B 1 105 ? 17.984 1.189 1.477 1 98.75 105 MET B O 1
ATOM 2005 N N . ALA B 1 106 ? 16.547 1.143 3.133 1 98.19 106 ALA B N 1
ATOM 2006 C CA . ALA B 1 106 ? 16.906 -0.21 3.547 1 98.19 106 ALA B CA 1
ATOM 2007 C C . ALA B 1 106 ? 16.625 -1.218 2.436 1 98.19 106 ALA B C 1
ATOM 2009 O O . ALA B 1 106 ? 17.438 -2.111 2.18 1 98.19 106 ALA B O 1
ATOM 2010 N N . LEU B 1 107 ? 15.461 -1.068 1.811 1 98 107 LEU B N 1
ATOM 2011 C CA . LEU B 1 107 ? 15.141 -1.942 0.688 1 98 107 LEU B CA 1
ATOM 2012 C C . LEU B 1 107 ? 16.172 -1.793 -0.429 1 98 107 LEU B C 1
ATOM 2014 O O . LEU B 1 107 ? 16.547 -2.779 -1.065 1 98 107 LEU B O 1
ATOM 2018 N N . MET B 1 108 ? 16.578 -0.544 -0.683 1 98.19 108 MET B N 1
ATOM 2019 C CA . MET B 1 108 ? 17.547 -0.298 -1.738 1 98.19 108 MET B CA 1
ATOM 2020 C C . MET B 1 108 ? 18.891 -0.923 -1.391 1 98.19 108 MET B C 1
ATOM 2022 O O . MET B 1 108 ? 19.594 -1.433 -2.27 1 98.19 108 MET B O 1
ATOM 2026 N N . LEU B 1 109 ? 19.281 -0.901 -0.125 1 97.81 109 LEU B N 1
ATOM 2027 C CA . LEU B 1 109 ? 20.516 -1.55 0.308 1 97.81 109 LEU B CA 1
ATOM 2028 C C . LEU B 1 109 ? 20.438 -3.061 0.112 1 97.81 109 LEU B C 1
ATOM 2030 O O . LEU B 1 109 ? 21.406 -3.686 -0.332 1 97.81 109 LEU B O 1
ATOM 2034 N N . LEU B 1 110 ? 19.328 -3.615 0.457 1 96.62 110 LEU B N 1
ATOM 2035 C CA . LEU B 1 110 ? 19.109 -5.047 0.277 1 96.62 110 LEU B CA 1
ATOM 2036 C C . LEU B 1 110 ? 19.234 -5.434 -1.191 1 96.62 110 LEU B C 1
ATOM 2038 O O . LEU B 1 110 ? 19.922 -6.406 -1.522 1 96.62 110 LEU B O 1
ATOM 2042 N N . THR B 1 111 ? 18.562 -4.66 -2.055 1 96.75 111 THR B N 1
ATOM 2043 C CA . THR B 1 111 ? 18.609 -4.914 -3.49 1 96.75 111 THR B CA 1
ATOM 2044 C C . THR B 1 111 ? 20.031 -4.762 -4.023 1 96.75 111 THR B C 1
ATOM 2046 O O . THR B 1 111 ? 20.484 -5.586 -4.82 1 96.75 111 THR B O 1
ATOM 2049 N N . THR B 1 112 ? 20.734 -3.76 -3.598 1 97.5 112 THR B N 1
ATOM 2050 C CA . THR B 1 112 ? 22.109 -3.533 -4.016 1 97.5 112 THR B CA 1
ATOM 2051 C C . THR B 1 112 ? 23.016 -4.691 -3.582 1 97.5 112 THR B C 1
ATOM 2053 O O . THR B 1 112 ? 23.828 -5.172 -4.363 1 97.5 112 THR B O 1
ATOM 2056 N N . TYR B 1 113 ? 22.875 -5.094 -2.393 1 97 113 TYR B N 1
ATOM 2057 C CA . TYR B 1 113 ? 23.641 -6.23 -1.908 1 97 113 TYR B CA 1
ATOM 2058 C C . TYR B 1 113 ? 23.438 -7.445 -2.809 1 97 113 TYR B C 1
ATOM 2060 O O . TYR B 1 113 ? 24.422 -8.086 -3.215 1 97 113 TYR B O 1
ATOM 2068 N N . CYS B 1 114 ? 22.188 -7.801 -3.098 1 96.75 114 CYS B N 1
ATOM 2069 C CA . CYS B 1 114 ? 21.875 -8.953 -3.934 1 96.75 114 CYS B CA 1
ATOM 2070 C C . CYS B 1 114 ? 22.5 -8.805 -5.316 1 96.75 114 CYS B C 1
ATOM 2072 O O . CYS B 1 114 ? 23.062 -9.758 -5.859 1 96.75 114 CYS B O 1
ATOM 2074 N N . GLN B 1 115 ? 22.438 -7.617 -5.887 1 97.44 115 GLN B N 1
ATOM 2075 C CA . GLN B 1 115 ? 22.969 -7.387 -7.223 1 97.44 115 GLN B CA 1
ATOM 2076 C C . GLN B 1 115 ? 24.5 -7.52 -7.23 1 97.44 115 GLN B C 1
ATOM 2078 O O . GLN B 1 115 ? 25.062 -8.078 -8.164 1 97.44 115 GLN B O 1
ATOM 2083 N N . VAL B 1 116 ? 25.156 -6.996 -6.199 1 97.44 116 VAL B N 1
ATOM 2084 C CA . VAL B 1 116 ? 26.609 -7.113 -6.082 1 97.44 116 VAL B CA 1
ATOM 2085 C C . VAL B 1 116 ? 26.984 -8.578 -5.902 1 97.44 116 VAL B C 1
ATOM 2087 O O . VAL B 1 116 ? 27.938 -9.055 -6.523 1 97.44 116 VAL B O 1
ATOM 2090 N N . ALA B 1 117 ? 26.25 -9.305 -5.062 1 96.44 117 ALA B N 1
ATOM 2091 C CA . ALA B 1 117 ? 26.516 -10.719 -4.809 1 96.44 117 ALA B CA 1
ATOM 2092 C C . ALA B 1 117 ? 26.359 -11.547 -6.086 1 96.44 117 ALA B C 1
ATOM 2094 O O . ALA B 1 117 ? 27.031 -12.562 -6.266 1 96.44 117 ALA B O 1
ATOM 2095 N N . LEU B 1 118 ? 25.5 -11.133 -7.02 1 96.94 118 LEU B N 1
ATOM 2096 C CA . LEU B 1 118 ? 25.266 -11.82 -8.281 1 96.94 118 LEU B CA 1
ATOM 2097 C C . LEU B 1 118 ? 26.234 -11.336 -9.352 1 96.94 118 LEU B C 1
ATOM 2099 O O . LEU B 1 118 ? 26.172 -11.781 -10.508 1 96.94 118 LEU B O 1
ATOM 2103 N N . LYS B 1 119 ? 27.031 -10.383 -8.953 1 96.94 119 LYS B N 1
ATOM 2104 C CA . LYS B 1 119 ? 28.031 -9.805 -9.836 1 96.94 119 LYS B CA 1
ATOM 2105 C C . LYS B 1 119 ? 27.391 -9.055 -10.992 1 96.94 119 LYS B C 1
ATOM 2107 O O . LYS B 1 119 ? 27.922 -9.023 -12.102 1 96.94 119 LYS B O 1
ATOM 2112 N N . ASP B 1 120 ? 26.188 -8.625 -10.781 1 95.31 120 ASP B N 1
ATOM 2113 C CA . ASP B 1 120 ? 25.516 -7.746 -11.727 1 95.31 120 ASP B CA 1
ATOM 2114 C C . ASP B 1 120 ? 25.719 -6.277 -11.359 1 95.31 120 ASP B C 1
ATOM 2116 O O . ASP B 1 120 ? 24.75 -5.578 -11.016 1 95.31 120 ASP B O 1
ATOM 2120 N N . TYR B 1 121 ? 26.844 -5.711 -11.523 1 96.19 121 TYR B N 1
ATOM 2121 C CA . TYR B 1 121 ? 27.266 -4.398 -11.039 1 96.19 121 TYR B CA 1
ATOM 2122 C C . TYR B 1 121 ? 26.531 -3.287 -11.781 1 96.19 121 TYR B C 1
ATOM 2124 O O . TYR B 1 121 ? 26.203 -2.25 -11.195 1 96.19 121 TYR B O 1
ATOM 2132 N N . SER B 1 122 ? 26.266 -3.506 -13.039 1 96.25 122 SER B N 1
ATOM 2133 C CA . SER B 1 122 ? 25.594 -2.475 -13.82 1 96.25 122 SER B CA 1
ATOM 2134 C C . SER B 1 122 ? 24.188 -2.203 -13.289 1 96.25 122 SER B C 1
ATOM 2136 O O . SER B 1 122 ? 23.719 -1.062 -13.305 1 96.25 122 SER B O 1
ATOM 2138 N N . ALA B 1 123 ? 23.594 -3.199 -12.734 1 95.5 123 ALA B N 1
ATOM 2139 C CA . ALA B 1 123 ? 22.219 -3.084 -12.258 1 95.5 123 ALA B CA 1
ATOM 2140 C C . ALA B 1 123 ? 22.156 -2.307 -10.945 1 95.5 123 ALA B C 1
ATOM 2142 O O . ALA B 1 123 ? 21.078 -1.884 -10.516 1 95.5 123 ALA B O 1
ATOM 2143 N N . THR B 1 124 ? 23.297 -2.043 -10.242 1 96.44 124 THR B N 1
ATOM 2144 C CA . THR B 1 124 ? 23.328 -1.394 -8.938 1 96.44 124 THR B CA 1
ATOM 2145 C C . THR B 1 124 ? 23.078 0.107 -9.07 1 96.44 124 THR B C 1
ATOM 2147 O O . THR B 1 124 ? 22.781 0.785 -8.086 1 96.44 124 THR B O 1
ATOM 2150 N N . ILE B 1 125 ? 23.156 0.626 -10.25 1 96.75 125 ILE B N 1
ATOM 2151 C CA . ILE B 1 125 ? 23.016 2.059 -10.5 1 96.75 125 ILE B CA 1
ATOM 2152 C C . ILE B 1 125 ? 21.641 2.535 -10.055 1 96.75 125 ILE B C 1
ATOM 2154 O O . ILE B 1 125 ? 21.516 3.604 -9.453 1 96.75 125 ILE B O 1
ATOM 2158 N N . VAL B 1 126 ? 20.703 1.672 -10.328 1 95.88 126 VAL B N 1
ATOM 2159 C CA . VAL B 1 126 ? 19.328 2.084 -10.07 1 95.88 126 VAL B CA 1
ATOM 2160 C C . VAL B 1 126 ? 19.078 2.143 -8.57 1 95.88 126 VAL B C 1
ATOM 2162 O O . VAL B 1 126 ? 18.734 3.195 -8.031 1 95.88 126 VAL B O 1
ATOM 2165 N N . PRO B 1 127 ? 19.297 1.025 -7.789 1 97.38 127 PRO B N 1
ATOM 2166 C CA . PRO B 1 127 ? 19.062 1.118 -6.348 1 97.38 127 PRO B CA 1
ATOM 2167 C C . PRO B 1 127 ? 19.984 2.113 -5.652 1 97.38 127 PRO B C 1
ATOM 2169 O O . PRO B 1 127 ? 19.578 2.775 -4.695 1 97.38 127 PRO B O 1
ATOM 2172 N N . CYS B 1 128 ? 21.172 2.287 -6.082 1 96.88 128 CYS B N 1
ATOM 2173 C CA . CYS B 1 128 ? 22.078 3.268 -5.508 1 96.88 128 CYS B CA 1
ATOM 2174 C C . CYS B 1 128 ? 21.594 4.688 -5.781 1 96.88 128 CYS B C 1
ATOM 2176 O O . CYS B 1 128 ? 21.656 5.547 -4.898 1 96.88 128 CYS B O 1
ATOM 2178 N N . GLY B 1 129 ? 21.141 4.855 -6.988 1 97.31 129 GLY B N 1
ATOM 2179 C CA . GLY B 1 129 ? 20.562 6.145 -7.309 1 97.31 129 GLY B CA 1
ATOM 2180 C C . GLY B 1 129 ? 19.375 6.496 -6.43 1 97.31 129 GLY B C 1
ATOM 2181 O O . GLY B 1 129 ? 19.297 7.609 -5.902 1 97.31 129 GLY B O 1
ATOM 2182 N N . TYR B 1 130 ? 18.469 5.508 -6.32 1 97.5 130 TYR B N 1
ATOM 2183 C CA . TYR B 1 130 ? 17.328 5.715 -5.438 1 97.5 130 TYR B CA 1
ATOM 2184 C C . TYR B 1 130 ? 17.797 6.008 -4.016 1 97.5 130 TYR B C 1
ATOM 2186 O O . TYR B 1 130 ? 17.219 6.859 -3.334 1 97.5 130 TYR B O 1
ATOM 2194 N N . PHE B 1 131 ? 18.844 5.328 -3.541 1 97.81 131 PHE B N 1
ATOM 2195 C CA . PHE B 1 131 ? 19.359 5.527 -2.191 1 97.81 131 PHE B CA 1
ATOM 2196 C C . PHE B 1 131 ? 19.844 6.957 -2.004 1 97.81 131 PHE B C 1
ATOM 2198 O O . PHE B 1 131 ? 19.531 7.598 -1 1 97.81 131 PHE B O 1
ATOM 2205 N N . CYS B 1 132 ? 20.516 7.457 -2.953 1 97.12 132 CYS B N 1
ATOM 2206 C CA . CYS B 1 132 ? 21.031 8.82 -2.895 1 97.12 132 CYS B CA 1
ATOM 2207 C C . CYS B 1 132 ? 19.906 9.836 -2.904 1 97.12 132 CYS B C 1
ATOM 2209 O O . CYS B 1 132 ? 19.906 10.789 -2.125 1 97.12 132 CYS B O 1
ATOM 2211 N N . LEU B 1 133 ? 18.922 9.617 -3.779 1 96.94 133 LEU B N 1
ATOM 2212 C CA . LEU B 1 133 ? 17.781 10.516 -3.873 1 96.94 133 LEU B CA 1
ATOM 2213 C C . LEU B 1 133 ? 16.984 10.516 -2.574 1 96.94 133 LEU B C 1
ATOM 2215 O O . LEU B 1 133 ? 16.562 11.578 -2.104 1 96.94 133 LEU B O 1
ATOM 2219 N N . LEU B 1 134 ? 16.812 9.344 -1.999 1 98.25 134 LEU B N 1
ATOM 2220 C CA . LEU B 1 134 ? 16.062 9.211 -0.756 1 98.25 134 LEU B CA 1
ATOM 2221 C C . LEU B 1 134 ? 16.812 9.867 0.402 1 98.25 134 LEU B C 1
ATOM 2223 O O . LEU B 1 134 ? 16.188 10.445 1.298 1 98.25 134 LEU B O 1
ATOM 2227 N N . SER B 1 135 ? 18.172 9.742 0.443 1 97.38 135 SER B N 1
ATOM 2228 C CA . SER B 1 135 ? 18.984 10.398 1.468 1 97.38 135 SER B CA 1
ATOM 2229 C C . SER B 1 135 ? 18.828 11.914 1.404 1 97.38 135 SER B C 1
ATOM 2231 O O . SER B 1 135 ? 18.656 12.57 2.432 1 97.38 135 SER B O 1
ATOM 2233 N N . ARG B 1 136 ? 18.875 12.398 0.221 1 96.5 136 ARG B N 1
ATOM 2234 C CA . ARG B 1 136 ? 18.688 13.836 0.038 1 96.5 136 ARG B CA 1
ATOM 2235 C C . ARG B 1 136 ? 17.297 14.258 0.49 1 96.5 136 ARG B C 1
ATOM 2237 O O . ARG B 1 136 ? 17.125 15.297 1.138 1 96.5 136 ARG B O 1
ATOM 2244 N N . LEU B 1 137 ? 16.328 13.461 0.144 1 96.69 137 LEU B N 1
ATOM 2245 C CA . LEU B 1 137 ? 14.953 13.766 0.539 1 96.69 137 LEU B CA 1
ATOM 2246 C C . LEU B 1 137 ? 14.805 13.734 2.057 1 96.69 137 LEU B C 1
ATOM 2248 O O . LEU B 1 137 ? 14.156 14.617 2.637 1 96.69 137 LEU B O 1
ATOM 2252 N N . TYR B 1 138 ? 15.406 12.758 2.656 1 96.94 138 TYR B N 1
ATOM 2253 C CA . TYR B 1 138 ? 15.367 12.633 4.109 1 96.94 138 TYR B CA 1
ATOM 2254 C C . TYR B 1 138 ? 15.914 13.891 4.777 1 96.94 138 TYR B C 1
ATOM 2256 O O . TYR B 1 138 ? 15.297 14.422 5.707 1 96.94 138 TYR B O 1
ATOM 2264 N N . PHE B 1 139 ? 17 14.328 4.332 1 95.19 139 PHE B N 1
ATOM 2265 C CA . PHE B 1 139 ? 17.625 15.508 4.914 1 95.19 139 PHE B CA 1
ATOM 2266 C C . PHE B 1 139 ? 16.766 16.75 4.699 1 95.19 139 PHE B C 1
ATOM 2268 O O . PHE B 1 139 ? 16.672 17.609 5.578 1 95.19 139 PHE B O 1
ATOM 2275 N N . SER B 1 140 ? 16.203 16.859 3.5 1 94.31 140 SER B N 1
ATOM 2276 C CA . SER B 1 140 ? 15.305 17.984 3.215 1 94.31 140 SER B CA 1
ATOM 2277 C C . SER B 1 140 ? 14.109 17.984 4.156 1 94.31 140 SER B C 1
ATOM 2279 O O . SER B 1 140 ? 13.688 19.031 4.637 1 94.31 140 SER B O 1
ATOM 2281 N N . LEU B 1 141 ? 13.57 16.844 4.375 1 94.56 141 LEU B N 1
ATOM 2282 C CA . LEU B 1 141 ? 12.438 16.703 5.281 1 94.56 141 LEU B CA 1
ATOM 2283 C C . LEU B 1 141 ? 12.836 17.062 6.707 1 94.56 141 LEU B C 1
ATOM 2285 O O . LEU B 1 141 ? 12.062 17.672 7.441 1 94.56 141 LEU B O 1
ATOM 2289 N N . ASP B 1 142 ? 14.031 16.641 7.078 1 91.94 142 ASP B N 1
ATOM 2290 C CA . ASP B 1 142 ? 14.547 16.922 8.414 1 91.94 142 ASP B CA 1
ATOM 2291 C C . ASP B 1 142 ? 14.672 18.422 8.648 1 91.94 142 ASP B C 1
ATOM 2293 O O . ASP B 1 142 ? 14.383 18.922 9.734 1 91.94 142 ASP B O 1
ATOM 2297 N N . LYS B 1 143 ? 15.055 19.094 7.672 1 89.88 143 LYS B N 1
ATOM 2298 C CA . LYS B 1 143 ? 15.172 20.547 7.746 1 89.88 143 LYS B CA 1
ATOM 2299 C C . LYS B 1 143 ? 13.805 21.203 7.941 1 89.88 143 LYS B C 1
ATOM 2301 O O . LYS B 1 143 ? 13.672 22.156 8.711 1 89.88 143 LYS B O 1
ATOM 2306 N N . ILE B 1 144 ? 12.859 20.703 7.32 1 87.44 144 ILE B N 1
ATOM 2307 C CA . ILE B 1 144 ? 11.508 21.234 7.441 1 87.44 144 ILE B CA 1
ATOM 2308 C C . ILE B 1 144 ? 10.992 21.031 8.859 1 87.44 144 ILE B C 1
ATOM 2310 O O . ILE B 1 144 ? 10.383 21.922 9.453 1 87.44 144 ILE B O 1
ATOM 2314 N N . GLU B 1 145 ? 11.242 19.875 9.375 1 85.75 145 GLU B N 1
ATOM 2315 C CA . GLU B 1 145 ? 10.781 19.547 10.727 1 85.75 145 GLU B CA 1
ATOM 2316 C C . GLU B 1 145 ? 11.477 20.422 11.766 1 85.75 145 GLU B C 1
ATOM 2318 O O . GLU B 1 145 ? 10.844 20.859 12.734 1 85.75 145 GLU B O 1
ATOM 2323 N N . SER B 1 146 ? 12.719 20.672 11.578 1 85.19 146 SER B N 1
ATOM 2324 C CA . SER B 1 146 ? 13.484 21.484 12.516 1 85.19 146 SER B CA 1
ATOM 2325 C C . SER B 1 146 ? 13.016 22.938 12.492 1 85.19 146 SER B C 1
ATOM 2327 O O . SER B 1 146 ? 13.062 23.625 13.516 1 85.19 146 SER B O 1
ATOM 2329 N N . ARG B 1 147 ? 12.516 23.328 11.375 1 80.19 147 ARG B N 1
ATOM 2330 C CA . ARG B 1 147 ? 12.031 24.703 11.25 1 80.19 147 ARG B CA 1
ATOM 2331 C C . ARG B 1 147 ? 10.656 24.859 11.898 1 80.19 147 ARG B C 1
ATOM 2333 O O . ARG B 1 147 ? 10.297 25.953 12.336 1 80.19 147 ARG B O 1
ATOM 2340 N N . ARG B 1 148 ? 9.93 23.797 11.898 1 74.44 148 ARG B N 1
ATOM 2341 C CA . ARG B 1 148 ? 8.609 23.859 12.523 1 74.44 148 ARG B CA 1
ATOM 2342 C C . ARG B 1 148 ? 8.727 23.906 14.039 1 74.44 148 ARG B C 1
ATOM 2344 O O . ARG B 1 148 ? 7.895 24.516 14.711 1 74.44 148 ARG B O 1
ATOM 2351 N N . VAL B 1 149 ? 9.609 23.328 14.695 1 71.19 149 VAL B N 1
ATOM 2352 C CA . VAL B 1 149 ? 9.789 23.281 16.141 1 71.19 149 VAL B CA 1
ATOM 2353 C C . VAL B 1 149 ? 10.469 24.578 16.609 1 71.19 149 VAL B C 1
ATOM 2355 O O . VAL B 1 149 ? 10.211 25.047 17.719 1 71.19 149 VAL B O 1
ATOM 2358 N N . LYS B 1 150 ? 11.125 25.328 15.867 1 61.47 150 LYS B N 1
ATOM 2359 C CA . LYS B 1 150 ? 11.719 26.594 16.297 1 61.47 150 LYS B CA 1
ATOM 2360 C C . LYS B 1 150 ? 10.758 27.75 16.062 1 61.47 150 LYS B C 1
ATOM 2362 O O . LYS B 1 150 ? 9.984 27.75 15.102 1 61.47 150 LYS B O 1
#

Nearest PDB structures (foldseek):
  9h9e-assembly1_C  TM=8.294E-01  e=2.516E-04  Homo sapiens
  8e0m-assembly3_I  T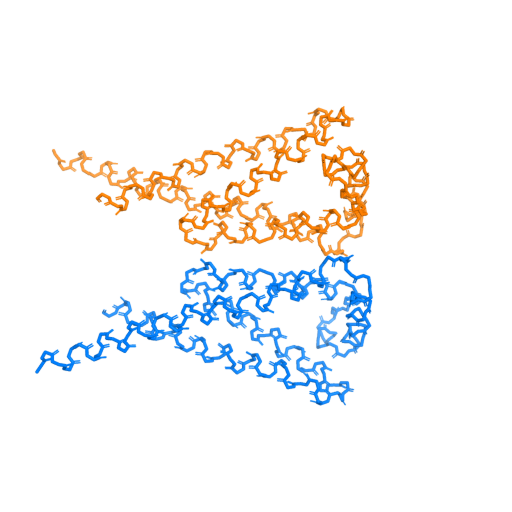M=3.705E-01  e=4.283E+00  synthetic construct
  7p3r-assembly1_C  TM=3.463E-01  e=9.927E+00  Vibrio cholerae O1 biovar El Tor str. N16961
  9h9e-assembly1_C  TM=8.295E-01  e=2.191E-04  Homo sapiens
  8e12-assembly1_B  TM=2.848E-01  e=8.907E+00  synthetic construct